Protein AF-A0A256ZGB0-F1 (afdb_monomer)

Radius of gyration: 21.81 Å; Cα contacts (8 Å, |Δi|>4): 154; chains: 1; bounding box: 54×25×69 Å

Foldseek 3Di:
DLVLLVVLVVVLVVQLVLLVVQLVLLVVQLVVLVVCCVVVHPVVVSVVSNVLSVVSNVLSVVSNVLSVVLCVVCVVVVVCSVVVHDHDPVSSLVSLVSSLVSCVVCLVVLVVSLVSLLVQLVVLLVCLVVCVVVVVDD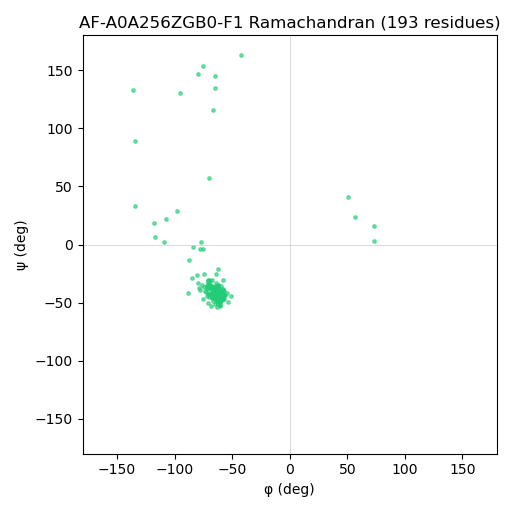PVRSVVSNVSSVVSNVSSCCSVVCSVVVVVVVVVVSCVSVVVSVVSVVVVPDDDPDD

Mean predicted aligned error: 12.31 Å

Solvent-accessible surface area (backbone atoms only — not comparable to full-atom values): 10043 Å² total; per-residue (Å²): 110,70,73,56,50,53,51,52,50,54,48,49,50,50,50,38,51,53,22,52,52,46,30,55,52,21,49,50,45,26,54,52,18,52,53,32,40,76,68,66,45,64,42,75,59,23,66,51,43,26,58,53,21,47,55,46,25,50,55,23,47,54,51,30,51,52,44,50,49,53,48,60,76,41,40,69,63,52,49,40,53,74,73,66,47,90,72,58,67,69,58,49,51,50,53,51,52,53,50,51,51,50,48,71,74,40,53,67,54,54,54,49,48,21,52,51,37,31,51,52,9,51,52,36,32,54,50,21,53,49,31,45,74,70,64,81,38,56,67,69,59,25,53,50,42,27,50,52,11,49,52,36,27,49,51,14,48,50,52,43,49,44,42,54,61,45,39,60,51,39,52,55,44,46,49,47,50,52,50,46,51,47,49,58,50,58,77,58,51,103,76,84,87,83,132

Secondary structure (DSSP, 8-state):
-HHHHHHHHHHHHHHHHHHHHHHHHHHHHHHHHHHHHHTTSSHHHHHHHHHHHHHHHHHHHHHHHHHHHHHHHTHHHHHHHHTT----HHHHHHHHHHHHHHHHHHHHHHHHHHHHHHHHHHHHHHHHHHHHHTTSS-HHHHHHHHHHHHHHHHHHHHHHHHHHHHHHHHHHHHHHHHHHHHHHHHTT-S-SS--

Sequence (195 aa):
MVRVAKKVSSELLLWCATSSISLGVSASVIANSVRALLAHQQVLINAFLAPLGTIWFLLSATLLYNAIRIEWRHRYSLLLLHEGRVLSDDEVVRLVKDTVSLYRGYRWYLVLVGVLALGAGAVMIALSVHGCIAGFMGVGESVFRFSVGLLVAFFAATTLYLEEVFMAGKLARVRFFEAMLSELLEQRGPGGDEA

pLDDT: mean 70.48, std 10.8, range [36.06, 86.56]

Nearest PDB structures (foldseek):
  6z0c-assembly1_A  TM=5.578E-01  e=1.602E-01  Escherichia coli
  1o5h-assembly1_B  TM=3.262E-01  e=8.285E-01  Thermotoga maritima
  7aal-assembly1_B  TM=2.754E-01  e=6.200E-01  Homo sapiens
  2x3x-assembly2_B  TM=3.576E-01  e=4.284E+00  Mus muscul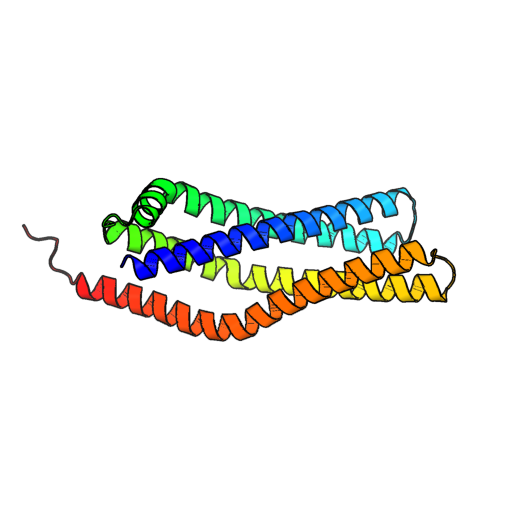us
  7aan-assembly1_B  TM=2.742E-01  e=2.399E+00  Homo sapiens

Structure (mmCIF, N/CA/C/O backbone):
data_AF-A0A256ZGB0-F1
#
_entry.id   AF-A0A256ZGB0-F1
#
loop_
_atom_site.group_PDB
_atom_site.id
_atom_site.type_symbol
_atom_site.label_atom_id
_atom_site.label_alt_id
_atom_site.label_comp_id
_atom_site.label_asym_id
_atom_site.label_entity_id
_atom_site.label_seq_id
_atom_site.pdbx_PDB_ins_code
_atom_site.Cartn_x
_atom_site.Cartn_y
_atom_site.Cartn_z
_atom_site.occupancy
_atom_site.B_iso_or_equiv
_atom_site.auth_seq_id
_atom_site.auth_comp_id
_atom_site.auth_asym_id
_atom_site.auth_atom_id
_atom_site.pdbx_PDB_model_num
ATOM 1 N N . MET A 1 1 ? -19.877 -6.893 24.207 1.00 59.62 1 MET A N 1
ATOM 2 C CA . MET A 1 1 ? -18.878 -5.857 23.847 1.00 59.62 1 MET A CA 1
ATOM 3 C C . MET A 1 1 ? -17.479 -6.414 23.539 1.00 59.62 1 MET A C 1
ATOM 5 O O . MET A 1 1 ? -16.898 -6.036 22.531 1.00 59.62 1 MET A O 1
ATOM 9 N N . VAL A 1 2 ? -16.951 -7.388 24.294 1.00 62.09 2 VAL A N 1
ATOM 10 C CA . VAL A 1 2 ? -15.590 -7.947 24.075 1.00 62.09 2 VAL A CA 1
ATOM 11 C C . VAL A 1 2 ? -15.350 -8.526 22.665 1.00 62.09 2 VAL A C 1
ATOM 13 O O . VAL A 1 2 ? -14.321 -8.253 22.048 1.00 62.09 2 VAL A O 1
ATOM 16 N N . ARG A 1 3 ? -16.307 -9.286 22.104 1.00 65.94 3 ARG A N 1
ATOM 17 C CA . ARG A 1 3 ? -16.214 -9.815 20.721 1.00 65.94 3 ARG A CA 1
ATOM 18 C C . ARG A 1 3 ? -16.086 -8.708 19.668 1.00 65.94 3 ARG A C 1
ATOM 20 O O . ARG A 1 3 ? -15.382 -8.880 18.678 1.00 65.94 3 ARG A O 1
ATOM 27 N N . VAL A 1 4 ? -16.754 -7.582 19.898 1.00 63.66 4 VAL A N 1
ATOM 28 C CA . VAL A 1 4 ? -16.765 -6.423 18.999 1.00 63.66 4 VAL A CA 1
ATOM 29 C C . VAL A 1 4 ? -15.414 -5.725 19.032 1.00 63.66 4 VAL A C 1
ATOM 31 O O . VAL A 1 4 ? -14.801 -5.531 17.988 1.00 63.66 4 VAL A O 1
ATOM 34 N N . ALA A 1 5 ? -14.908 -5.434 20.228 1.00 64.12 5 ALA A N 1
ATOM 35 C CA . ALA A 1 5 ? -13.609 -4.803 20.395 1.00 64.12 5 ALA A CA 1
ATOM 36 C C . ALA A 1 5 ? -12.465 -5.677 19.841 1.00 64.12 5 ALA A C 1
ATOM 38 O O . ALA A 1 5 ? -11.543 -5.148 19.223 1.00 64.12 5 ALA A O 1
ATOM 39 N N . LYS A 1 6 ? -12.547 -7.017 19.956 1.00 67.81 6 LYS A N 1
ATOM 40 C CA . LYS A 1 6 ? -11.541 -7.925 19.362 1.00 67.81 6 LYS A CA 1
ATOM 41 C C . LYS A 1 6 ? -11.533 -7.831 17.841 1.00 67.81 6 LYS A C 1
ATOM 43 O O . LYS A 1 6 ? -10.472 -7.820 17.225 1.00 67.81 6 LYS A O 1
ATOM 48 N N . LYS A 1 7 ? -12.717 -7.720 17.237 1.00 69.50 7 LYS A N 1
ATOM 49 C CA . LYS A 1 7 ? -12.861 -7.551 15.792 1.00 69.50 7 LYS A CA 1
ATOM 50 C C . LYS A 1 7 ? -12.285 -6.210 15.331 1.00 69.50 7 LYS A C 1
ATOM 52 O O . LYS A 1 7 ? -11.487 -6.194 14.401 1.00 69.50 7 LYS A O 1
ATOM 57 N N . VAL A 1 8 ? -12.605 -5.120 16.032 1.00 66.69 8 VAL A N 1
ATOM 58 C CA . VAL A 1 8 ? -12.045 -3.780 15.769 1.00 66.69 8 VAL A CA 1
ATOM 59 C C . VAL A 1 8 ? -10.519 -3.782 15.874 1.00 66.69 8 VAL A C 1
ATOM 61 O O . VAL A 1 8 ? -9.847 -3.298 14.971 1.00 66.69 8 VAL A O 1
ATOM 64 N N . SER A 1 9 ? -9.967 -4.391 16.925 1.00 69.19 9 SER A N 1
ATOM 65 C CA . SER A 1 9 ? -8.520 -4.533 17.116 1.00 69.19 9 SER A CA 1
ATOM 66 C C . SER A 1 9 ? -7.854 -5.312 15.977 1.00 69.19 9 SER A C 1
ATOM 68 O O . SER A 1 9 ? -6.855 -4.854 15.427 1.00 69.19 9 SER A O 1
ATOM 70 N N . SER A 1 10 ? -8.433 -6.449 15.572 1.00 71.56 10 SER A N 1
ATOM 71 C CA . SER A 1 10 ? -7.906 -7.242 14.455 1.00 71.56 10 SER A CA 1
ATOM 72 C C . SER A 1 10 ? -7.927 -6.477 13.130 1.00 71.56 10 SER A C 1
ATOM 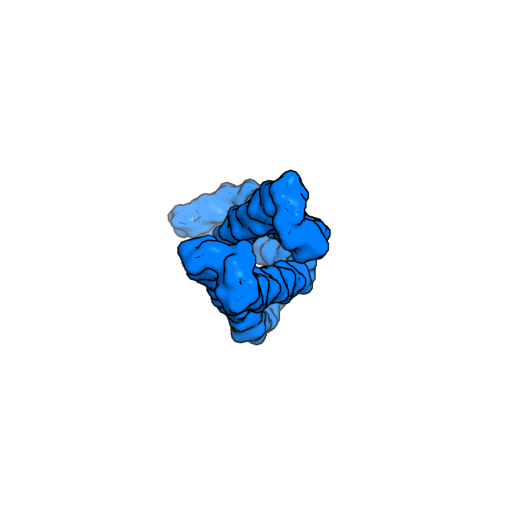74 O O . SER A 1 10 ? -7.009 -6.612 12.324 1.00 71.56 10 SER A O 1
ATOM 76 N N . GLU A 1 11 ? -8.941 -5.634 12.918 1.00 69.56 11 GLU A N 1
ATOM 77 C CA . GLU A 1 11 ? -9.001 -4.774 11.742 1.00 69.56 11 GLU A CA 1
ATOM 78 C C . GLU A 1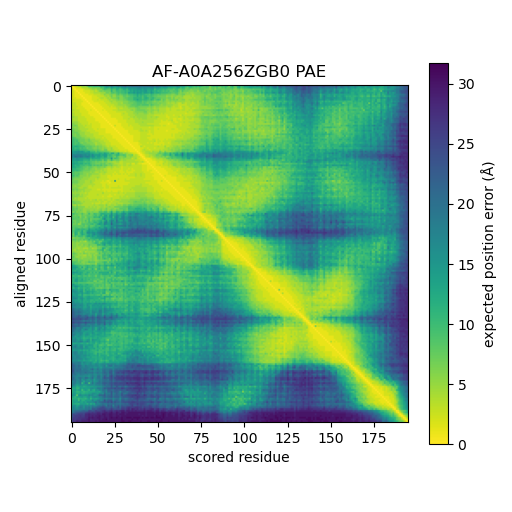 11 ? -7.941 -3.674 11.827 1.00 69.56 11 GLU A C 1
ATOM 80 O O . GLU A 1 11 ? -7.204 -3.496 10.868 1.00 69.56 11 GLU A O 1
ATOM 85 N N . LEU A 1 12 ? -7.770 -2.999 12.966 1.00 70.75 12 LEU A N 1
ATOM 86 C CA . LEU A 1 12 ? -6.727 -1.980 13.124 1.00 70.75 12 LEU A CA 1
ATOM 87 C C . LEU A 1 12 ? -5.322 -2.541 12.826 1.00 70.75 12 LEU A C 1
ATOM 89 O O . LEU A 1 12 ? -4.554 -1.931 12.083 1.00 70.75 12 LEU A O 1
ATOM 93 N N . LEU A 1 13 ? -5.030 -3.746 13.327 1.00 75.19 13 LEU A N 1
ATOM 94 C CA . LEU A 1 13 ? -3.778 -4.462 13.061 1.00 75.19 13 LEU A CA 1
ATOM 95 C C . LEU A 1 13 ? -3.599 -4.795 11.579 1.00 75.19 13 LEU A C 1
ATOM 97 O O . LEU A 1 13 ? -2.508 -4.615 11.037 1.00 75.19 13 LEU A O 1
ATOM 101 N N . LEU A 1 14 ? -4.664 -5.243 10.909 1.00 74.31 14 LEU A N 1
ATOM 102 C CA . LEU A 1 14 ? -4.626 -5.500 9.473 1.00 74.31 14 LEU A CA 1
ATOM 103 C C . LEU A 1 14 ? -4.273 -4.222 8.700 1.00 74.31 14 LEU A C 1
ATOM 105 O O . LEU A 1 14 ? -3.441 -4.277 7.802 1.00 74.31 14 LEU A O 1
ATOM 109 N N . TRP A 1 15 ? -4.842 -3.072 9.079 1.00 71.88 15 TRP A N 1
ATOM 110 C CA . TRP A 1 15 ? -4.543 -1.785 8.441 1.00 71.88 15 TRP A CA 1
ATOM 111 C C . TRP A 1 15 ? -3.108 -1.323 8.697 1.00 71.88 15 TRP A C 1
ATOM 113 O O . TRP A 1 15 ? -2.465 -0.796 7.785 1.00 71.88 15 TRP A O 1
ATOM 123 N N . CYS A 1 16 ? -2.585 -1.541 9.905 1.00 74.88 16 CYS A N 1
ATOM 124 C CA . CYS A 1 16 ? -1.178 -1.297 10.215 1.00 74.88 16 CYS A CA 1
ATOM 125 C C . CYS A 1 16 ? -0.265 -2.171 9.341 1.00 74.88 16 CYS A C 1
ATOM 127 O O . CYS A 1 16 ? 0.681 -1.662 8.733 1.00 74.88 16 CYS A O 1
ATOM 129 N N . ALA A 1 17 ? -0.569 -3.466 9.218 1.00 74.81 17 ALA A N 1
ATOM 130 C CA . ALA A 1 17 ? 0.208 -4.400 8.410 1.00 74.81 17 ALA A CA 1
ATOM 131 C C . ALA A 1 17 ? 0.185 -4.027 6.919 1.00 74.81 17 ALA A C 1
ATOM 133 O O . ALA A 1 17 ? 1.242 -3.897 6.299 1.00 74.81 17 ALA A O 1
ATOM 134 N N . THR A 1 18 ? -0.996 -3.777 6.346 1.00 73.38 18 THR A N 1
ATOM 135 C CA . THR A 1 18 ? -1.123 -3.400 4.931 1.00 73.38 18 THR A CA 1
ATOM 136 C C . THR A 1 18 ? -0.452 -2.065 4.634 1.00 73.38 18 THR A C 1
ATOM 138 O O . THR A 1 18 ? 0.230 -1.946 3.619 1.00 73.38 18 THR A O 1
ATOM 141 N N . SER A 1 19 ? -0.576 -1.076 5.526 1.00 77.00 19 SER A N 1
ATOM 142 C CA . SER A 1 19 ? 0.071 0.232 5.347 1.00 77.00 19 SER A CA 1
ATOM 143 C C . SER A 1 19 ? 1.596 0.131 5.450 1.00 77.00 19 SER A C 1
ATOM 145 O O . SER A 1 19 ? 2.304 0.787 4.691 1.00 77.00 19 SER A O 1
ATOM 147 N N . SER A 1 20 ? 2.113 -0.738 6.323 1.00 78.31 20 SER A N 1
ATOM 148 C CA . SER A 1 20 ? 3.555 -0.987 6.458 1.00 78.31 20 SER A CA 1
ATOM 149 C C . SER A 1 20 ? 4.143 -1.663 5.216 1.00 78.31 20 SER A C 1
ATOM 151 O O . SER A 1 20 ? 5.186 -1.244 4.715 1.00 78.31 20 SER A O 1
ATOM 153 N N . ILE A 1 21 ? 3.451 -2.666 4.666 1.00 77.06 21 ILE A N 1
ATOM 154 C CA . ILE A 1 21 ? 3.846 -3.312 3.404 1.00 77.06 21 ILE A CA 1
ATOM 155 C C . ILE A 1 21 ? 3.810 -2.289 2.261 1.00 77.06 21 ILE A C 1
ATOM 157 O O . ILE A 1 21 ? 4.767 -2.170 1.499 1.00 77.06 21 ILE A O 1
ATOM 161 N N . SER A 1 22 ? 2.738 -1.499 2.188 1.00 78.19 22 SER A N 1
ATOM 162 C CA . SER A 1 22 ? 2.553 -0.429 1.203 1.00 78.19 22 SER A CA 1
ATOM 163 C C . SER A 1 22 ? 3.680 0.615 1.248 1.00 78.19 22 SER A C 1
ATOM 165 O O . SER A 1 22 ? 4.187 1.035 0.205 1.00 78.19 22 SER A O 1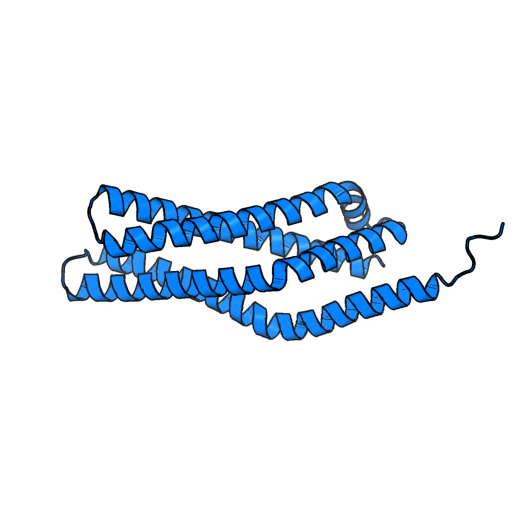
ATOM 167 N N . LEU A 1 23 ? 4.151 0.984 2.444 1.00 83.56 23 LEU A N 1
ATOM 168 C CA . LEU A 1 23 ? 5.321 1.850 2.624 1.00 83.56 23 LEU A CA 1
ATOM 169 C C . LEU A 1 23 ? 6.604 1.227 2.077 1.00 83.56 23 LEU A C 1
ATOM 171 O O . LEU A 1 23 ? 7.359 1.901 1.383 1.00 83.56 23 LEU A O 1
ATOM 175 N N . GLY A 1 24 ? 6.845 -0.054 2.358 1.00 78.19 24 GLY A N 1
ATOM 176 C CA . GLY A 1 24 ? 8.018 -0.760 1.842 1.00 78.19 24 GLY A CA 1
ATOM 177 C C . GLY A 1 24 ? 8.032 -0.819 0.313 1.00 78.19 24 GLY A C 1
ATOM 178 O O . GLY A 1 24 ? 9.046 -0.519 -0.319 1.00 78.19 24 GLY A O 1
ATOM 179 N N . VAL A 1 25 ? 6.884 -1.137 -0.291 1.00 78.44 25 VAL A N 1
ATOM 180 C CA . VAL A 1 25 ? 6.740 -1.203 -1.752 1.00 78.44 25 VAL A CA 1
ATOM 181 C C . VAL A 1 25 ? 6.938 0.176 -2.377 1.00 78.44 25 VAL A C 1
ATOM 183 O O . VAL A 1 25 ? 7.776 0.321 -3.267 1.00 78.44 25 VAL A O 1
ATOM 186 N N . SER A 1 26 ? 6.246 1.205 -1.887 1.00 81.81 26 SER A N 1
ATOM 187 C CA . SER A 1 26 ? 6.388 2.571 -2.412 1.00 81.81 26 SER A CA 1
ATOM 188 C C . SER A 1 26 ? 7.812 3.118 -2.246 1.00 81.81 26 SER A C 1
ATOM 190 O O . SER A 1 26 ? 8.355 3.680 -3.196 1.00 81.81 26 SER A O 1
ATOM 192 N N . ALA A 1 27 ? 8.478 2.864 -1.114 1.00 82.75 27 ALA A N 1
ATOM 193 C CA . ALA A 1 27 ? 9.886 3.213 -0.919 1.00 82.75 27 ALA A CA 1
ATOM 194 C C . ALA A 1 27 ? 10.805 2.529 -1.945 1.00 82.75 27 ALA A C 1
ATOM 196 O O . ALA A 1 27 ? 11.710 3.168 -2.485 1.00 82.75 27 ALA A O 1
ATOM 197 N N . SER A 1 28 ? 10.553 1.254 -2.264 1.00 77.62 28 SER A N 1
ATOM 198 C CA . SER A 1 28 ? 11.321 0.531 -3.285 1.00 77.62 28 SER A CA 1
ATOM 199 C C . SER A 1 28 ? 11.128 1.116 -4.690 1.00 77.62 28 SER A C 1
ATOM 201 O O . SER A 1 28 ? 12.100 1.256 -5.436 1.00 77.62 28 SER A O 1
ATOM 203 N N . VAL A 1 29 ? 9.902 1.535 -5.030 1.00 78.38 29 VAL A N 1
ATOM 204 C CA . VAL A 1 29 ? 9.584 2.192 -6.308 1.00 78.38 29 VAL A CA 1
ATOM 205 C C . VAL A 1 29 ? 10.308 3.531 -6.410 1.00 78.38 29 VAL A C 1
ATOM 207 O O . VAL A 1 29 ? 10.924 3.804 -7.441 1.00 78.38 29 VAL A O 1
ATOM 210 N N . ILE A 1 30 ? 10.305 4.336 -5.343 1.00 84.19 30 ILE A N 1
ATOM 211 C CA . ILE A 1 30 ? 11.037 5.610 -5.291 1.00 84.19 30 ILE A CA 1
ATOM 212 C C . ILE A 1 30 ? 12.536 5.362 -5.480 1.00 84.19 30 ILE A C 1
ATOM 214 O O . ILE A 1 30 ? 13.148 5.966 -6.358 1.00 84.19 30 ILE A O 1
ATOM 218 N N . ALA A 1 31 ? 13.123 4.447 -4.703 1.00 79.62 31 ALA A N 1
ATOM 219 C CA . ALA A 1 31 ? 14.555 4.166 -4.750 1.00 79.62 31 ALA A CA 1
ATOM 220 C C . ALA A 1 31 ? 15.009 3.697 -6.143 1.00 79.62 31 ALA A C 1
ATOM 222 O O . ALA A 1 31 ? 16.012 4.191 -6.664 1.00 79.62 31 ALA A O 1
ATOM 223 N N . ASN A 1 32 ? 14.252 2.792 -6.772 1.00 77.56 32 ASN A N 1
ATOM 224 C CA . ASN A 1 32 ? 14.545 2.332 -8.129 1.00 77.56 32 ASN A CA 1
ATOM 225 C C . ASN A 1 32 ? 14.377 3.447 -9.166 1.00 77.56 32 ASN A C 1
ATOM 227 O O . ASN A 1 32 ? 15.235 3.593 -10.036 1.00 77.56 32 ASN A O 1
ATOM 231 N N . SER A 1 33 ? 13.326 4.262 -9.050 1.00 79.31 33 SER A N 1
ATOM 232 C CA . SER A 1 33 ? 13.074 5.364 -9.986 1.00 79.31 33 SER A CA 1
ATOM 233 C C . SER A 1 33 ? 14.176 6.422 -9.910 1.00 79.31 33 SER A C 1
ATOM 235 O O . SER A 1 33 ? 14.715 6.822 -10.938 1.00 79.31 33 SER A O 1
ATOM 237 N N . VAL A 1 34 ? 14.580 6.827 -8.701 1.00 82.81 34 VAL A N 1
ATOM 238 C CA . VAL A 1 34 ? 15.660 7.806 -8.488 1.00 82.81 34 VAL A CA 1
ATOM 239 C C . VAL A 1 34 ? 16.994 7.278 -9.013 1.00 82.81 34 VAL A C 1
ATOM 241 O O . VAL A 1 34 ? 17.710 7.999 -9.706 1.00 82.81 34 VAL A O 1
ATOM 244 N N . ARG A 1 35 ? 17.322 6.007 -8.745 1.00 79.25 35 ARG A N 1
ATOM 245 C CA . ARG A 1 35 ? 18.554 5.390 -9.254 1.00 79.25 35 ARG A CA 1
ATOM 246 C C . ARG A 1 35 ? 18.585 5.368 -10.785 1.00 79.25 35 ARG A C 1
ATOM 248 O O . ARG A 1 35 ? 19.613 5.688 -11.373 1.00 79.25 35 ARG A O 1
ATOM 255 N N . ALA A 1 36 ? 17.468 5.031 -11.425 1.00 74.94 36 ALA A N 1
ATOM 256 C CA . ALA A 1 36 ? 17.375 4.984 -12.881 1.00 74.94 36 ALA A CA 1
ATOM 257 C C . ALA A 1 36 ? 17.391 6.384 -13.531 1.00 74.94 36 ALA A C 1
ATOM 259 O O . ALA A 1 36 ? 17.996 6.557 -14.589 1.00 74.94 36 ALA A O 1
ATOM 260 N N . LEU A 1 37 ? 16.822 7.397 -12.864 1.00 82.00 37 LEU A N 1
ATOM 261 C CA . LEU A 1 37 ? 16.950 8.813 -13.232 1.00 82.00 37 LEU A CA 1
ATOM 262 C C . LEU A 1 37 ? 18.413 9.274 -13.226 1.00 82.00 37 LEU A C 1
ATOM 264 O O . LEU A 1 37 ? 18.870 9.851 -14.208 1.00 82.00 37 LEU A O 1
ATOM 268 N N . LEU A 1 38 ? 19.162 8.972 -12.159 1.00 83.75 38 LEU A N 1
ATOM 269 C CA . LEU A 1 38 ? 20.590 9.304 -12.060 1.00 83.75 38 LEU A CA 1
ATOM 270 C C . LEU A 1 38 ? 21.418 8.602 -13.147 1.00 83.75 38 LEU A C 1
ATOM 272 O O . LEU A 1 38 ? 22.341 9.192 -13.707 1.00 83.75 38 LEU A O 1
ATOM 276 N N . ALA A 1 39 ? 21.049 7.370 -13.501 1.00 81.62 39 ALA A N 1
ATOM 277 C CA . ALA A 1 39 ? 21.670 6.608 -14.583 1.00 81.62 39 ALA A CA 1
ATOM 278 C C . ALA A 1 39 ? 21.224 7.039 -15.997 1.00 81.62 39 ALA A C 1
ATOM 280 O O . ALA A 1 39 ? 21.651 6.428 -16.973 1.00 81.62 39 ALA A O 1
ATOM 281 N N . HIS A 1 40 ? 20.366 8.061 -16.125 1.00 79.94 40 HIS A N 1
ATOM 282 C CA . HIS A 1 40 ? 19.814 8.551 -17.397 1.00 79.94 40 HIS A CA 1
ATOM 283 C C . HIS A 1 40 ? 19.084 7.470 -18.219 1.00 79.94 40 HIS A C 1
ATOM 285 O O . HIS A 1 40 ? 18.909 7.592 -19.432 1.00 79.94 40 HIS A O 1
ATOM 291 N N . GLN A 1 41 ? 18.607 6.412 -17.561 1.00 69.44 41 GLN A N 1
ATOM 292 C CA . GLN A 1 41 ? 17.854 5.336 -18.193 1.00 69.44 41 GLN A CA 1
ATOM 293 C C . GLN A 1 41 ? 16.358 5.592 -18.049 1.00 69.44 41 GLN A C 1
ATOM 295 O O . GLN A 1 41 ? 15.868 5.838 -16.948 1.00 69.44 41 GLN A O 1
ATOM 300 N N . GLN A 1 42 ? 15.613 5.491 -19.157 1.00 67.75 42 GLN A N 1
ATOM 301 C CA . GLN A 1 42 ? 14.144 5.577 -19.148 1.00 67.75 42 GLN A CA 1
ATOM 302 C C . GLN A 1 42 ? 13.636 6.820 -18.381 1.00 67.75 42 GLN A C 1
ATOM 304 O O . GLN A 1 42 ? 12.672 6.752 -17.618 1.00 67.75 42 GLN A O 1
ATOM 309 N N . VAL A 1 43 ? 14.318 7.961 -18.569 1.00 75.19 43 VAL A N 1
ATOM 310 C CA . VAL A 1 43 ? 14.175 9.191 -17.765 1.00 75.19 43 VAL A CA 1
ATOM 311 C C . VAL A 1 43 ? 12.722 9.637 -17.636 1.00 75.19 43 VAL A C 1
ATOM 313 O O . VAL A 1 43 ? 12.276 9.947 -16.540 1.00 75.19 43 VAL A O 1
ATOM 316 N N . LEU A 1 44 ? 11.966 9.610 -18.733 1.00 72.81 44 LEU A N 1
ATOM 317 C CA . LEU A 1 44 ? 10.582 10.087 -18.782 1.00 72.81 44 LEU A CA 1
ATOM 318 C C . LEU A 1 44 ? 9.636 9.235 -17.917 1.00 72.81 44 LEU A C 1
ATOM 320 O O . LEU A 1 44 ? 8.746 9.753 -17.251 1.00 72.81 44 LEU A O 1
ATOM 324 N N . ILE A 1 45 ? 9.879 7.926 -17.872 1.00 70.69 45 ILE A N 1
ATOM 325 C CA . ILE A 1 45 ? 9.103 6.974 -17.074 1.00 70.69 45 ILE A CA 1
ATOM 326 C C . ILE A 1 45 ? 9.473 7.112 -15.599 1.00 70.69 45 ILE A C 1
ATOM 328 O O . ILE A 1 45 ? 8.599 7.182 -14.740 1.00 70.69 45 ILE A O 1
ATOM 332 N N . ASN A 1 46 ? 10.768 7.168 -15.295 1.00 76.69 46 ASN A N 1
ATOM 333 C CA . ASN A 1 46 ? 11.241 7.270 -13.918 1.00 76.69 46 ASN A CA 1
ATOM 334 C C . ASN A 1 46 ? 10.908 8.635 -13.298 1.00 76.69 46 ASN A C 1
ATOM 336 O O . ASN A 1 46 ? 10.593 8.706 -12.111 1.00 76.69 46 ASN A O 1
ATOM 340 N N . ALA A 1 47 ? 10.870 9.697 -14.110 1.00 78.00 47 ALA A N 1
ATOM 341 C CA . ALA A 1 47 ? 10.362 11.013 -13.729 1.00 78.00 47 ALA A CA 1
ATOM 342 C C . ALA A 1 47 ? 8.864 11.001 -13.392 1.00 78.00 47 ALA A C 1
ATOM 344 O O . ALA A 1 47 ? 8.422 11.836 -12.610 1.00 78.00 47 ALA A O 1
ATOM 345 N N . PHE A 1 48 ? 8.091 10.053 -13.932 1.00 77.94 48 PHE A N 1
ATOM 346 C CA . PHE A 1 48 ? 6.682 9.859 -13.588 1.00 77.94 48 PHE A CA 1
ATOM 347 C C . PHE A 1 48 ? 6.494 8.919 -12.384 1.00 77.94 48 PHE A C 1
ATOM 349 O O . PHE A 1 48 ? 5.703 9.203 -11.487 1.00 77.94 48 PHE A O 1
ATOM 356 N N . LEU A 1 49 ? 7.254 7.822 -12.311 1.00 75.31 49 LEU A N 1
ATOM 357 C CA . LEU A 1 49 ? 7.168 6.839 -11.224 1.00 75.31 49 LEU A CA 1
ATOM 358 C C . LEU A 1 49 ? 7.675 7.376 -9.878 1.00 75.31 49 LEU A C 1
ATOM 360 O O . LEU A 1 49 ? 7.105 7.033 -8.846 1.00 75.31 49 LEU A O 1
ATOM 364 N N . ALA A 1 50 ? 8.702 8.231 -9.860 1.00 82.00 50 ALA A N 1
ATOM 365 C CA . ALA A 1 50 ? 9.232 8.817 -8.626 1.00 82.00 50 ALA A CA 1
ATOM 366 C C . ALA A 1 50 ? 8.198 9.670 -7.850 1.00 82.00 50 ALA A C 1
ATOM 368 O O . ALA A 1 50 ? 7.973 9.390 -6.665 1.00 82.00 50 ALA A O 1
ATOM 369 N N . PRO A 1 51 ? 7.522 10.669 -8.457 1.00 82.75 51 PRO A N 1
ATOM 370 C CA . PRO A 1 51 ? 6.483 11.433 -7.767 1.00 82.75 51 PRO A CA 1
ATOM 371 C C . PRO A 1 51 ? 5.268 10.566 -7.425 1.00 82.75 51 PRO A C 1
ATOM 373 O O . PRO A 1 51 ? 4.714 10.708 -6.337 1.00 82.75 51 PRO A O 1
ATOM 376 N N . LEU A 1 52 ? 4.896 9.615 -8.287 1.00 78.81 52 LEU A N 1
ATOM 377 C CA . LEU A 1 52 ? 3.784 8.697 -8.031 1.00 78.81 52 LEU A CA 1
ATOM 378 C C . LEU A 1 52 ? 4.065 7.794 -6.817 1.00 78.81 52 LEU A C 1
ATOM 380 O O . LEU A 1 52 ? 3.234 7.682 -5.916 1.00 78.81 52 LEU A O 1
ATOM 384 N N . GLY A 1 53 ? 5.276 7.238 -6.735 1.00 78.38 53 GLY A N 1
ATOM 385 C CA . GLY A 1 53 ? 5.765 6.500 -5.572 1.00 78.38 53 GLY A CA 1
ATOM 386 C C . GLY A 1 53 ? 5.813 7.362 -4.310 1.00 78.38 53 GLY A C 1
ATOM 387 O O . GLY A 1 53 ? 5.444 6.889 -3.241 1.00 78.38 53 GLY A O 1
ATOM 388 N N . THR A 1 54 ? 6.186 8.639 -4.427 1.00 84.88 54 THR A N 1
ATOM 389 C CA . THR A 1 54 ? 6.231 9.585 -3.296 1.00 84.88 54 THR A CA 1
ATOM 390 C C . THR A 1 54 ? 4.842 9.891 -2.742 1.00 84.88 54 THR A C 1
ATOM 392 O O . THR A 1 54 ? 4.642 9.853 -1.528 1.00 84.88 54 THR A O 1
ATOM 395 N N . ILE A 1 55 ? 3.862 10.147 -3.614 1.00 84.25 55 ILE A N 1
ATOM 396 C CA . ILE A 1 55 ? 2.464 10.362 -3.213 1.00 84.25 55 ILE A CA 1
ATOM 397 C C . ILE A 1 55 ? 1.923 9.105 -2.524 1.00 84.25 55 ILE A C 1
ATOM 399 O O . ILE A 1 55 ? 1.335 9.191 -1.446 1.00 84.25 55 ILE A O 1
ATOM 403 N N . TRP A 1 56 ? 2.178 7.928 -3.102 1.00 82.81 56 TRP A N 1
ATOM 404 C CA . TRP A 1 56 ? 1.796 6.648 -2.509 1.00 82.81 56 TRP A CA 1
ATOM 405 C C . TRP A 1 56 ? 2.452 6.434 -1.129 1.00 82.81 56 TRP A C 1
ATOM 407 O O . TRP A 1 56 ? 1.774 6.054 -0.167 1.00 82.81 56 TRP A O 1
ATOM 417 N N . PHE A 1 57 ? 3.740 6.744 -0.990 1.00 84.94 57 PHE A N 1
ATOM 418 C CA . PHE A 1 57 ? 4.466 6.643 0.276 1.00 84.94 57 PHE A CA 1
ATOM 419 C C . PHE A 1 57 ? 3.873 7.564 1.347 1.00 84.94 57 PHE A C 1
ATOM 421 O O . PHE A 1 57 ? 3.580 7.107 2.451 1.00 84.94 57 PHE A O 1
ATOM 428 N N . LEU A 1 58 ? 3.624 8.837 1.018 1.00 86.56 58 LEU A N 1
ATOM 429 C CA . LEU A 1 58 ? 3.027 9.807 1.942 1.00 86.56 58 LEU A CA 1
ATOM 430 C C . LEU A 1 58 ? 1.650 9.353 2.429 1.00 86.56 58 LEU A C 1
ATOM 432 O O . LEU A 1 58 ? 1.397 9.347 3.632 1.00 86.56 58 LEU A O 1
ATOM 436 N N . LEU A 1 59 ? 0.789 8.902 1.516 1.00 79.94 59 LEU A N 1
ATOM 437 C CA . LEU A 1 59 ? -0.541 8.399 1.861 1.00 79.94 59 LEU A CA 1
ATOM 438 C C . LEU A 1 59 ? -0.470 7.177 2.784 1.00 79.94 59 LEU A C 1
ATOM 440 O O . LEU A 1 59 ? -1.182 7.112 3.788 1.00 79.94 59 LEU A O 1
ATOM 444 N N . SER A 1 60 ? 0.432 6.240 2.485 1.00 80.94 60 SER A N 1
ATOM 445 C CA . SER A 1 60 ? 0.651 5.047 3.311 1.00 80.94 60 SER A CA 1
ATOM 446 C C . SER A 1 60 ? 1.209 5.409 4.694 1.00 80.94 60 SER A C 1
ATOM 448 O O . SER A 1 60 ? 0.810 4.814 5.695 1.00 80.94 60 SER A O 1
ATOM 450 N N . ALA A 1 61 ? 2.077 6.422 4.774 1.00 83.75 61 ALA A N 1
ATOM 451 C CA . ALA A 1 61 ? 2.653 6.916 6.024 1.00 83.75 61 ALA A CA 1
ATOM 452 C C . ALA A 1 61 ? 1.594 7.586 6.899 1.00 83.75 61 ALA A C 1
ATOM 454 O O . ALA A 1 61 ? 1.525 7.320 8.098 1.00 83.75 61 ALA A O 1
ATOM 455 N N . THR A 1 62 ? 0.740 8.428 6.311 1.00 82.94 62 THR A N 1
ATOM 456 C CA . THR A 1 62 ? -0.352 9.094 7.031 1.00 82.94 62 THR A CA 1
ATOM 457 C C . THR A 1 62 ? -1.363 8.085 7.572 1.00 82.94 62 THR A C 1
ATOM 459 O O . THR A 1 62 ? -1.800 8.205 8.718 1.00 82.94 62 THR A O 1
ATOM 462 N N . LEU A 1 63 ? -1.710 7.066 6.782 1.00 78.88 63 LEU A N 1
ATOM 463 C CA . LEU A 1 63 ? -2.564 5.961 7.216 1.00 78.88 63 LEU A CA 1
ATOM 464 C C . LEU A 1 63 ? -1.955 5.196 8.393 1.00 78.88 63 LEU A C 1
ATOM 466 O O . LEU A 1 63 ? -2.614 5.028 9.420 1.00 78.88 63 LEU A O 1
ATOM 470 N N . LEU A 1 64 ? -0.687 4.795 8.269 1.00 82.81 64 LEU A N 1
ATOM 471 C CA . LEU A 1 64 ? 0.014 4.061 9.317 1.00 82.81 64 LEU A CA 1
ATOM 472 C C . LEU A 1 64 ? 0.133 4.887 10.602 1.00 82.81 64 LEU A C 1
ATOM 474 O O . LEU A 1 64 ? -0.167 4.386 11.681 1.00 82.81 64 LEU A O 1
ATOM 478 N N . TYR A 1 65 ? 0.515 6.161 10.492 1.00 83.81 65 TYR A N 1
ATOM 479 C CA . TYR A 1 65 ? 0.630 7.059 11.639 1.00 83.81 65 TYR A CA 1
ATOM 480 C C . TYR A 1 65 ? -0.693 7.177 12.397 1.00 83.81 65 TYR A C 1
ATOM 482 O O . TYR A 1 65 ? -0.713 7.076 13.622 1.00 83.81 65 TYR A O 1
ATOM 490 N N . ASN A 1 66 ? -1.811 7.353 11.689 1.00 81.12 66 ASN A N 1
ATOM 491 C CA . ASN A 1 66 ? -3.111 7.487 12.340 1.00 81.12 66 ASN A CA 1
ATOM 492 C C . ASN A 1 66 ? -3.616 6.167 12.933 1.00 81.12 66 ASN A C 1
ATOM 494 O O . ASN A 1 66 ? -4.198 6.187 14.017 1.00 81.12 66 ASN A O 1
ATOM 498 N N . ALA A 1 67 ? -3.353 5.033 12.281 1.00 78.06 67 ALA A N 1
ATOM 499 C CA . ALA A 1 67 ? -3.672 3.719 12.831 1.00 78.06 67 ALA A CA 1
ATOM 500 C C . ALA A 1 67 ? -2.878 3.450 14.123 1.00 78.06 67 ALA A C 1
ATOM 502 O O .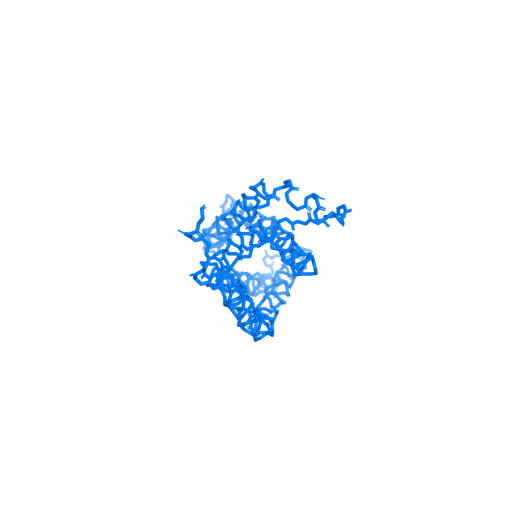 ALA A 1 67 ? -3.476 3.167 15.161 1.00 78.06 67 ALA A O 1
ATOM 503 N N . ILE A 1 68 ? -1.559 3.677 14.103 1.00 80.00 68 ILE A N 1
ATOM 504 C CA . ILE A 1 68 ? -0.695 3.560 15.288 1.00 80.00 68 ILE A CA 1
ATOM 505 C C . ILE A 1 68 ? -1.128 4.542 16.375 1.00 80.00 68 ILE A C 1
ATOM 507 O O . ILE A 1 68 ? -1.145 4.183 17.546 1.00 80.00 68 ILE A O 1
ATOM 511 N N . ARG A 1 69 ? -1.503 5.778 16.026 1.00 83.12 69 ARG A N 1
ATOM 512 C CA . ARG A 1 69 ? -1.968 6.777 16.998 1.00 83.12 69 ARG A CA 1
ATOM 513 C C . ARG A 1 69 ? -3.220 6.308 17.739 1.00 83.12 69 ARG A C 1
ATOM 515 O O . ARG A 1 69 ? -3.304 6.511 18.948 1.00 83.12 69 ARG A O 1
ATOM 522 N N . ILE A 1 70 ? -4.179 5.700 17.040 1.00 76.88 70 ILE A N 1
ATOM 523 C CA . ILE A 1 70 ? -5.390 5.133 17.654 1.00 76.88 70 ILE A CA 1
ATOM 524 C C . ILE A 1 70 ? -5.021 3.936 18.536 1.00 76.88 70 ILE A C 1
ATOM 526 O O . ILE A 1 70 ? -5.485 3.857 19.673 1.00 76.88 70 ILE A O 1
ATOM 530 N N . GLU A 1 71 ? -4.139 3.058 18.056 1.00 76.88 71 GLU A N 1
ATOM 531 C CA . GLU A 1 71 ? -3.641 1.910 18.819 1.00 76.88 71 GLU A CA 1
ATOM 532 C C . GLU A 1 71 ? -2.928 2.346 20.106 1.00 76.88 71 GLU A C 1
ATOM 534 O O . GLU A 1 71 ? -3.189 1.808 21.177 1.00 76.88 71 GLU A O 1
ATOM 539 N N . TRP A 1 72 ? -2.085 3.379 20.032 1.00 78.38 72 TRP A N 1
ATOM 540 C CA . TRP A 1 72 ? -1.384 3.951 21.180 1.00 78.38 72 TRP A CA 1
ATOM 541 C C . TRP A 1 72 ? -2.334 4.610 22.174 1.00 78.38 72 TRP A C 1
ATOM 543 O O . TRP A 1 72 ? -2.184 4.429 23.382 1.00 78.38 72 TRP A O 1
ATOM 553 N N . ARG A 1 73 ? -3.322 5.361 21.676 1.00 79.12 73 ARG A N 1
ATOM 554 C CA . ARG A 1 73 ? -4.320 6.039 22.513 1.00 79.12 73 ARG A CA 1
ATOM 555 C C . ARG A 1 73 ? -5.161 5.048 23.314 1.00 79.12 73 ARG A C 1
ATOM 557 O O . ARG A 1 73 ? -5.500 5.333 24.456 1.00 79.12 73 ARG A O 1
ATOM 564 N N . HIS A 1 74 ? -5.443 3.888 22.727 1.00 75.81 74 HIS A N 1
ATOM 565 C CA . HIS A 1 74 ? -6.246 2.820 23.321 1.00 75.81 74 HIS A CA 1
ATOM 566 C C . HIS A 1 74 ? -5.395 1.614 23.740 1.00 75.81 74 HIS A C 1
ATOM 568 O O . HIS A 1 74 ? -5.902 0.508 23.886 1.00 75.81 74 HIS A O 1
ATOM 574 N N . ARG A 1 75 ? -4.086 1.796 23.950 1.00 74.81 75 ARG A N 1
ATOM 575 C CA . ARG A 1 75 ? -3.158 0.680 24.199 1.00 74.81 75 ARG A CA 1
ATOM 576 C C . ARG A 1 75 ? -3.500 -0.092 25.469 1.00 74.81 75 ARG A C 1
ATOM 578 O O . ARG A 1 75 ? -3.444 -1.317 25.473 1.00 74.81 75 ARG A O 1
ATOM 585 N N . TYR A 1 76 ? -3.877 0.622 26.528 1.00 68.00 76 TYR A N 1
ATOM 586 C CA . TYR A 1 76 ? -4.284 0.021 27.799 1.00 68.00 76 TYR A CA 1
ATOM 587 C C . TYR A 1 76 ? -5.596 -0.759 27.676 1.00 68.00 76 TYR A C 1
ATOM 589 O O . TYR A 1 76 ? -5.675 -1.894 28.140 1.00 68.00 76 TYR A O 1
ATOM 597 N N . SER A 1 77 ? -6.597 -0.197 26.997 1.00 68.19 77 SER A N 1
ATOM 598 C CA . SER A 1 77 ? -7.883 -0.861 26.772 1.00 68.19 77 SER A CA 1
ATOM 599 C C . SER A 1 77 ? -7.748 -2.050 25.811 1.00 68.19 77 SER A C 1
ATOM 601 O O . SER A 1 77 ? -8.357 -3.092 26.030 1.00 68.19 77 SER A O 1
ATOM 603 N N . LEU A 1 78 ? -6.877 -1.977 24.804 1.00 67.38 78 LEU A N 1
ATOM 604 C CA . LEU A 1 78 ? -6.549 -3.109 23.932 1.00 67.38 78 LEU A CA 1
ATOM 605 C C . LEU A 1 78 ? -5.802 -4.230 24.673 1.00 67.38 78 LEU A C 1
ATOM 607 O O . LEU A 1 78 ? -6.102 -5.403 24.452 1.00 67.38 78 LEU A O 1
ATOM 611 N N . LEU A 1 79 ? -4.880 -3.893 25.581 1.00 69.62 79 LEU A N 1
ATOM 612 C CA . LEU A 1 79 ? -4.190 -4.863 26.445 1.00 69.62 79 LEU A CA 1
ATOM 613 C C . LEU A 1 79 ? -5.168 -5.594 27.371 1.00 69.62 7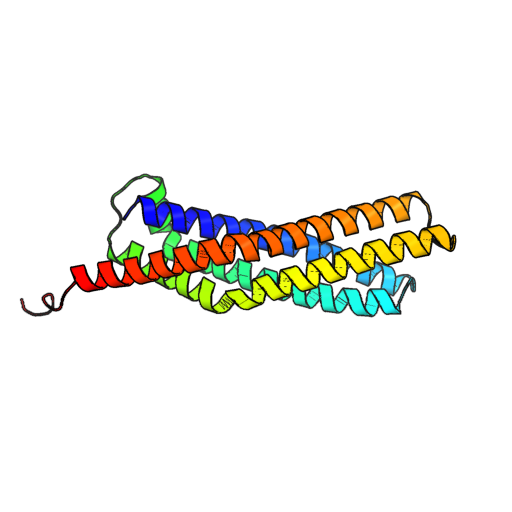9 LEU A C 1
ATOM 615 O O . LEU A 1 79 ? -5.189 -6.823 27.397 1.00 69.62 79 LEU A O 1
ATOM 619 N N . LEU A 1 80 ? -6.033 -4.843 28.058 1.00 67.44 80 LEU A N 1
ATOM 620 C CA . LEU A 1 80 ? -7.086 -5.383 28.926 1.00 67.44 80 LEU A CA 1
ATOM 621 C C . LEU A 1 80 ? -8.036 -6.318 28.167 1.00 67.44 80 LEU A C 1
ATOM 623 O O . LEU A 1 80 ? -8.435 -7.369 28.672 1.00 67.44 80 LEU A O 1
ATOM 627 N N . LEU A 1 81 ? -8.353 -5.967 26.921 1.00 68.06 81 LEU A N 1
ATOM 628 C CA . LEU A 1 81 ? -9.178 -6.782 26.043 1.00 68.06 81 LEU A CA 1
ATOM 629 C C . LEU A 1 81 ? -8.485 -8.090 25.629 1.00 68.06 81 LEU A C 1
ATOM 631 O O . LEU A 1 81 ? -9.136 -9.134 25.509 1.00 68.06 81 LEU A O 1
ATOM 635 N N . HIS A 1 82 ? -7.173 -8.039 25.393 1.00 65.31 82 HIS A N 1
ATOM 636 C CA . HIS A 1 82 ? -6.376 -9.206 25.024 1.00 65.31 82 HIS A CA 1
ATOM 637 C C . HIS A 1 82 ? -6.194 -10.169 26.208 1.00 65.31 82 HIS A C 1
ATOM 639 O O . HIS A 1 82 ? -6.194 -11.383 26.009 1.00 65.31 82 HIS A O 1
ATOM 645 N N . GLU A 1 83 ? -6.147 -9.637 27.432 1.00 71.88 83 GLU A N 1
ATOM 646 C CA . GLU A 1 83 ? -6.181 -10.399 28.689 1.00 71.88 83 GLU A CA 1
ATOM 647 C C . GLU A 1 83 ? -7.578 -10.936 29.052 1.00 71.88 83 GLU A C 1
ATOM 649 O O . GLU A 1 83 ? -7.729 -11.665 30.030 1.00 71.88 83 GLU A O 1
ATOM 654 N N . GLY A 1 84 ? -8.615 -10.606 28.275 1.00 61.06 84 GLY A N 1
ATOM 655 C CA . GLY A 1 84 ? -9.978 -11.082 28.514 1.00 61.06 84 GLY A CA 1
ATOM 656 C C . GLY A 1 84 ? -10.671 -10.430 29.714 1.00 61.06 84 GLY A C 1
ATOM 657 O O . GLY A 1 84 ? -11.698 -10.940 30.163 1.00 61.06 84 GLY A O 1
ATOM 658 N N . ARG A 1 85 ? -10.144 -9.309 30.223 1.00 62.59 85 ARG A N 1
ATOM 659 C CA . ARG A 1 85 ? -10.794 -8.539 31.289 1.00 62.59 85 ARG A CA 1
ATOM 660 C C . ARG A 1 85 ? -11.980 -7.741 30.745 1.00 62.59 85 ARG A C 1
ATOM 662 O O . ARG A 1 85 ? -12.050 -7.409 29.560 1.00 62.59 85 ARG A O 1
ATOM 669 N N . VAL A 1 86 ? -12.935 -7.458 31.631 1.00 62.91 86 VAL A N 1
ATOM 670 C CA . VAL A 1 86 ? -14.119 -6.651 31.315 1.00 62.91 86 VAL A CA 1
ATOM 671 C C . VAL A 1 86 ? -13.662 -5.223 31.018 1.00 62.91 86 VAL A C 1
ATOM 673 O O . VAL A 1 86 ? -13.103 -4.559 31.887 1.00 62.91 86 VAL A O 1
ATOM 676 N N . LEU A 1 87 ? -13.862 -4.780 29.776 1.00 63.59 87 LEU A N 1
ATOM 677 C CA . LEU A 1 87 ? -13.668 -3.385 29.383 1.00 63.59 87 LEU A CA 1
ATOM 678 C C . LEU A 1 87 ? -14.876 -2.559 29.802 1.00 63.59 87 LEU A C 1
ATOM 680 O O . LEU A 1 87 ? -16.002 -3.049 29.721 1.00 63.59 87 LEU A O 1
ATOM 684 N N . SER A 1 88 ? -14.638 -1.299 30.159 1.00 70.38 88 SER A N 1
ATOM 685 C CA . SER A 1 88 ? -15.724 -0.337 30.304 1.00 70.38 88 SER A CA 1
ATOM 686 C C . SER A 1 88 ? -16.381 -0.094 28.944 1.00 70.38 88 SER A C 1
ATOM 688 O O . SER A 1 88 ? -15.696 0.111 27.935 1.00 70.38 88 SER A O 1
ATOM 690 N N . ASP A 1 89 ? -17.711 -0.095 28.915 1.00 68.31 89 ASP A N 1
ATOM 691 C CA . ASP A 1 89 ? -18.491 0.117 27.694 1.00 68.31 89 ASP A CA 1
ATOM 692 C C . ASP A 1 89 ? -18.154 1.471 27.034 1.00 68.31 89 ASP A C 1
ATOM 694 O O . ASP A 1 89 ? -18.100 1.573 25.806 1.00 68.31 89 ASP A O 1
ATOM 698 N N . ASP A 1 90 ? -17.786 2.483 27.828 1.00 72.25 90 ASP A N 1
ATOM 699 C CA . ASP A 1 90 ? -17.339 3.794 27.340 1.00 72.25 90 ASP A CA 1
ATOM 700 C C . ASP A 1 90 ? -16.029 3.747 26.537 1.00 72.25 90 ASP A C 1
ATOM 702 O O . ASP A 1 90 ? -15.859 4.491 25.566 1.00 72.25 90 ASP A O 1
ATOM 706 N N . GLU A 1 91 ? -15.093 2.872 26.905 1.00 70.25 91 GLU A N 1
ATOM 707 C CA . GLU A 1 91 ? -13.828 2.709 26.178 1.00 70.25 91 GLU A CA 1
ATOM 708 C C . GLU A 1 91 ? -14.040 1.969 24.859 1.00 70.25 91 GLU A C 1
ATOM 710 O O . GLU A 1 91 ? -13.442 2.330 23.843 1.00 70.25 91 GLU A O 1
ATOM 715 N N . VAL A 1 92 ? -14.945 0.985 24.845 1.00 67.50 92 VAL A N 1
ATOM 716 C CA . VAL A 1 92 ? -15.324 0.265 23.623 1.00 67.50 92 VAL A CA 1
ATOM 717 C C . VAL A 1 92 ? -15.999 1.214 22.636 1.00 67.50 92 VAL A C 1
ATOM 719 O O . VAL A 1 92 ? -15.644 1.221 21.457 1.00 67.50 92 VAL A O 1
ATOM 722 N N . VAL A 1 93 ? -16.919 2.059 23.106 1.00 70.06 93 VAL A N 1
ATOM 723 C CA . VAL A 1 93 ? -17.599 3.054 22.264 1.00 70.06 93 VAL A CA 1
ATOM 724 C C . VAL A 1 93 ? -16.608 4.074 21.698 1.00 70.06 93 VAL A C 1
ATOM 726 O O . VAL A 1 93 ? -16.668 4.377 20.504 1.00 70.06 93 VAL A O 1
ATOM 729 N N . ARG A 1 94 ? -15.652 4.574 22.498 1.00 73.56 94 ARG A N 1
ATOM 730 C CA . ARG A 1 94 ? -14.603 5.490 22.004 1.00 73.56 94 ARG A CA 1
ATOM 731 C C . ARG A 1 94 ? -13.709 4.835 20.953 1.00 73.56 94 ARG A C 1
ATOM 733 O O . ARG A 1 94 ? -13.445 5.457 19.927 1.00 73.56 94 ARG A O 1
ATOM 740 N N . LEU A 1 95 ? -13.296 3.584 21.167 1.00 71.94 95 LEU A N 1
ATOM 741 C CA . LEU A 1 95 ? -12.494 2.823 20.206 1.00 71.94 95 LEU A CA 1
ATOM 742 C C . LEU A 1 95 ? -13.245 2.619 18.881 1.00 71.94 95 LEU A C 1
ATOM 744 O O . LEU A 1 95 ? -12.685 2.841 17.805 1.00 71.94 95 LEU A O 1
ATOM 748 N N . VAL A 1 96 ? -14.522 2.229 18.948 1.00 70.56 96 VAL A N 1
ATOM 749 C CA . VAL A 1 96 ? -15.376 2.055 17.763 1.00 70.56 96 VAL A CA 1
ATOM 750 C C . VAL A 1 96 ? -15.543 3.384 17.028 1.00 70.56 96 VAL A C 1
ATOM 752 O O . VAL A 1 96 ? -15.355 3.433 15.814 1.00 70.56 96 VAL A O 1
ATOM 755 N N . LYS A 1 97 ? -15.825 4.478 17.743 1.00 74.94 97 LYS A N 1
ATOM 756 C CA . LYS A 1 97 ? -16.003 5.812 17.154 1.00 74.94 97 LYS A CA 1
ATOM 757 C C . LYS A 1 97 ? -14.740 6.309 16.446 1.00 74.94 97 LYS A C 1
ATOM 759 O O . LYS A 1 97 ? -14.832 6.780 15.312 1.00 74.94 97 LYS A O 1
ATOM 764 N N . ASP A 1 98 ? -13.572 6.166 17.072 1.00 73.44 98 ASP A N 1
ATOM 765 C CA . ASP A 1 98 ? -12.288 6.548 16.470 1.00 73.44 98 ASP A CA 1
ATOM 766 C C . ASP A 1 98 ? -11.976 5.692 15.230 1.00 73.44 98 ASP A C 1
ATOM 768 O O . ASP A 1 98 ? -11.531 6.217 14.208 1.00 73.44 98 ASP A O 1
ATOM 772 N N . THR A 1 99 ? -12.290 4.393 15.269 1.00 67.44 99 THR A N 1
ATOM 773 C CA . THR A 1 99 ? -12.091 3.484 14.126 1.00 67.44 99 THR A CA 1
ATOM 774 C C . THR A 1 99 ? -13.032 3.807 12.962 1.00 67.44 99 THR A C 1
ATOM 776 O O . THR A 1 99 ? -12.608 3.828 11.806 1.00 67.44 99 THR A O 1
ATOM 779 N N . VAL A 1 100 ? -14.304 4.109 13.240 1.00 69.50 100 VAL A N 1
ATOM 780 C CA . VAL A 1 100 ? -15.284 4.520 12.220 1.00 69.50 100 VAL A CA 1
ATOM 781 C C . VAL A 1 100 ? -14.893 5.863 11.601 1.00 69.50 100 VAL A C 1
ATOM 783 O O . VAL A 1 100 ? -14.989 6.028 10.384 1.00 69.50 100 VAL A O 1
ATOM 786 N N . SER A 1 101 ? -14.401 6.805 12.409 1.00 72.81 101 SER A N 1
ATOM 787 C CA . SER A 1 101 ? -13.882 8.092 11.934 1.00 72.81 101 SER A CA 1
ATOM 788 C C . SER A 1 101 ? -12.691 7.908 10.987 1.00 72.81 101 SER A C 1
ATOM 790 O O . SER A 1 101 ? -12.684 8.461 9.883 1.00 72.81 101 SER A O 1
ATOM 792 N N . LEU A 1 102 ? -11.732 7.051 11.364 1.00 69.38 102 LEU A N 1
ATOM 793 C CA . LEU A 1 102 ? -10.615 6.669 10.500 1.00 69.38 102 LEU A CA 1
ATOM 794 C C . LEU A 1 102 ? -11.131 6.053 9.191 1.00 69.38 102 LEU A C 1
ATOM 796 O O . LEU A 1 102 ? -10.726 6.455 8.106 1.00 69.38 102 LEU A O 1
ATOM 800 N N . TYR A 1 103 ? -12.089 5.133 9.254 1.00 66.69 103 TYR A N 1
ATOM 801 C CA . TYR A 1 103 ? -12.631 4.516 8.047 1.00 66.69 103 TYR A CA 1
ATOM 802 C C . TYR A 1 103 ? -13.271 5.534 7.092 1.00 66.69 103 TYR A C 1
ATOM 804 O O . TYR A 1 103 ? -12.989 5.524 5.893 1.00 66.69 103 TYR A O 1
ATOM 812 N N . ARG A 1 104 ? -14.110 6.437 7.613 1.00 68.38 104 ARG A N 1
ATOM 813 C CA . ARG A 1 104 ? -14.829 7.432 6.802 1.00 68.38 104 ARG A CA 1
ATOM 814 C C . ARG A 1 104 ? -13.876 8.417 6.128 1.00 68.38 104 ARG A C 1
ATOM 816 O O . ARG A 1 104 ? -14.081 8.746 4.963 1.00 6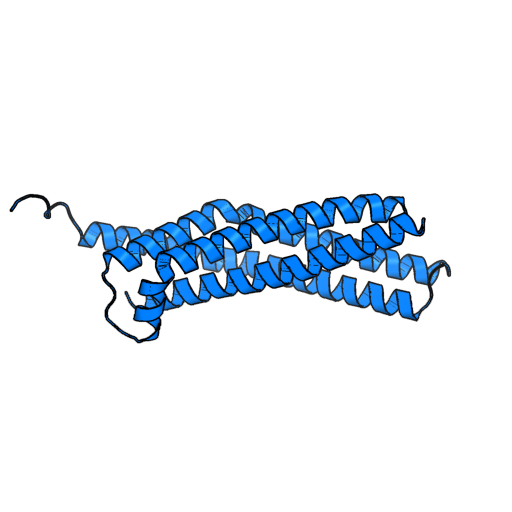8.38 104 ARG A O 1
ATOM 823 N N . GLY A 1 105 ? -12.835 8.843 6.844 1.00 68.06 105 GLY A N 1
ATOM 824 C CA . GLY A 1 105 ? -11.808 9.739 6.314 1.00 68.06 105 GLY A CA 1
ATOM 825 C C . GLY A 1 105 ? -10.884 9.071 5.296 1.00 68.06 105 GLY A C 1
ATOM 826 O O . GLY A 1 105 ? -10.417 9.740 4.378 1.00 68.06 105 GLY A O 1
ATOM 827 N N . TYR A 1 106 ? -10.653 7.759 5.424 1.00 66.75 106 TYR A N 1
ATOM 828 C CA . TYR A 1 106 ? -9.643 7.050 4.636 1.00 66.75 106 TYR A CA 1
ATOM 829 C C . TYR A 1 106 ? -10.144 6.094 3.558 1.00 66.75 106 TYR A C 1
ATOM 831 O O . TYR A 1 106 ? -9.343 5.520 2.819 1.00 66.75 106 TYR A O 1
ATOM 839 N N . ARG A 1 107 ? -11.463 6.000 3.386 1.00 68.44 107 ARG A N 1
ATOM 840 C CA . ARG A 1 107 ? -12.100 5.176 2.354 1.00 68.44 107 ARG A CA 1
ATOM 841 C C . ARG A 1 107 ? -11.585 5.473 0.943 1.00 68.44 107 ARG A C 1
ATOM 843 O O . ARG A 1 107 ? -11.221 4.554 0.228 1.00 68.44 107 ARG A O 1
ATOM 850 N N . TRP A 1 108 ? -11.539 6.742 0.544 1.00 67.19 108 TRP A N 1
ATOM 851 C CA . TRP A 1 108 ? -11.077 7.119 -0.797 1.00 67.19 108 TRP A CA 1
ATOM 852 C C . TRP A 1 108 ? -9.561 7.001 -0.962 1.00 67.19 108 TRP A C 1
ATOM 854 O O . TRP A 1 108 ? -9.088 6.793 -2.074 1.00 67.19 108 TRP A O 1
ATOM 864 N N . TYR A 1 109 ? -8.802 7.090 0.132 1.00 68.38 109 TYR A N 1
ATOM 865 C CA . TYR A 1 109 ? -7.348 6.959 0.090 1.00 68.38 109 TYR A CA 1
ATOM 866 C C . TYR A 1 109 ? -6.903 5.521 -0.184 1.00 68.38 109 TYR A C 1
ATOM 868 O O . TYR A 1 109 ? -5.946 5.332 -0.927 1.00 68.38 109 TYR A O 1
ATOM 876 N N . LEU A 1 110 ? -7.601 4.518 0.356 1.00 65.19 110 LEU A N 1
ATOM 877 C CA . LEU A 1 110 ? -7.319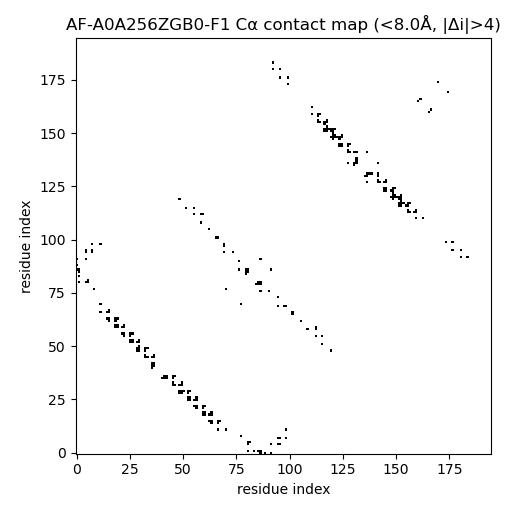 3.111 0.056 1.00 65.19 110 LEU A CA 1
ATOM 878 C C . LEU A 1 110 ? -7.572 2.782 -1.423 1.00 65.19 110 LEU A C 1
ATOM 880 O O . LEU A 1 110 ? -6.669 2.257 -2.075 1.00 65.19 110 LEU A O 1
ATOM 884 N N . VAL A 1 111 ? -8.718 3.210 -1.967 1.00 69.25 111 VAL A N 1
ATOM 885 C CA . VAL A 1 111 ? -9.034 3.084 -3.402 1.00 69.25 111 VAL A CA 1
ATOM 886 C C . VAL A 1 111 ? -7.966 3.758 -4.257 1.00 69.25 111 VAL A C 1
ATOM 888 O O . VAL A 1 111 ? -7.464 3.168 -5.212 1.00 69.25 111 VAL A O 1
ATOM 891 N N . LEU A 1 112 ? -7.572 4.984 -3.900 1.00 71.69 112 LEU A N 1
ATOM 892 C CA . LEU A 1 112 ? -6.551 5.724 -4.637 1.00 71.69 112 LEU A CA 1
ATOM 893 C C . LEU A 1 112 ? -5.205 4.984 -4.627 1.00 71.69 112 LEU A C 1
ATOM 895 O O . LEU A 1 112 ? -4.579 4.838 -5.673 1.00 71.69 112 LEU A O 1
ATOM 899 N N . VAL A 1 113 ? -4.775 4.484 -3.466 1.00 68.81 113 VAL A N 1
ATOM 900 C CA . VAL A 1 113 ? -3.536 3.707 -3.323 1.00 68.81 113 VAL A CA 1
ATOM 901 C C . VAL A 1 113 ? -3.590 2.422 -4.152 1.00 68.81 113 VAL A C 1
ATOM 903 O O . VAL A 1 113 ? -2.622 2.111 -4.843 1.00 68.81 113 VAL A O 1
ATOM 906 N N . GLY A 1 114 ? -4.721 1.713 -4.146 1.00 71.75 114 GLY A N 1
ATOM 907 C CA . GLY A 1 114 ? -4.927 0.521 -4.965 1.00 71.75 114 GLY A CA 1
ATOM 908 C C . GLY A 1 114 ? -4.814 0.816 -6.463 1.00 71.75 114 GLY A C 1
ATOM 909 O O . GLY A 1 114 ? -4.077 0.134 -7.172 1.00 71.75 114 GLY A O 1
ATOM 910 N N . VAL A 1 115 ? -5.475 1.872 -6.947 1.00 76.75 115 VAL A N 1
ATOM 911 C CA . VAL A 1 115 ? -5.419 2.284 -8.362 1.00 76.75 115 VAL A CA 1
ATOM 912 C C . VAL A 1 115 ? -4.004 2.704 -8.767 1.00 76.75 115 VAL A C 1
ATOM 914 O O . VAL A 1 115 ? -3.522 2.302 -9.827 1.00 76.75 115 VAL A O 1
ATOM 917 N N . LEU A 1 116 ? -3.310 3.467 -7.917 1.00 74.94 116 LEU A N 1
ATOM 918 C CA . LEU A 1 116 ? -1.925 3.881 -8.155 1.00 74.94 116 LEU A CA 1
ATOM 919 C C . LEU A 1 116 ? -0.979 2.677 -8.229 1.00 74.94 116 LEU A C 1
ATOM 921 O O . LEU A 1 116 ? -0.155 2.602 -9.141 1.00 74.94 116 LEU A O 1
ATOM 925 N N . ALA A 1 117 ? -1.125 1.719 -7.313 1.00 73.62 117 ALA A N 1
ATOM 926 C CA . ALA A 1 117 ? -0.343 0.490 -7.309 1.00 73.62 117 ALA A CA 1
ATOM 927 C C . ALA A 1 117 ? -0.611 -0.356 -8.565 1.00 73.62 117 ALA A C 1
ATOM 929 O O . ALA A 1 117 ? 0.327 -0.862 -9.180 1.00 73.62 117 ALA A O 1
ATOM 930 N N . LEU A 1 118 ? -1.871 -0.457 -9.000 1.00 81.06 118 LEU A N 1
ATOM 931 C CA . LEU A 1 118 ? -2.247 -1.219 -10.191 1.00 81.06 118 LEU A CA 1
ATOM 932 C C . LEU A 1 118 ? -1.676 -0.582 -11.464 1.00 81.06 118 LEU A C 1
ATOM 934 O O . LEU A 1 118 ? -1.098 -1.279 -12.298 1.00 81.06 118 LEU A O 1
ATOM 938 N N . GLY A 1 119 ? -1.756 0.748 -11.571 1.00 78.31 119 GLY A N 1
ATOM 939 C CA . GLY A 1 119 ? -1.135 1.507 -12.655 1.00 78.31 119 GLY A CA 1
ATOM 940 C C . GLY A 1 119 ? 0.385 1.335 -12.687 1.00 78.31 119 GLY A C 1
ATOM 941 O O . GLY A 1 119 ? 0.948 1.035 -13.739 1.00 78.31 119 GLY A O 1
ATOM 942 N N . ALA A 1 120 ? 1.054 1.447 -11.536 1.00 75.69 120 ALA A N 1
ATOM 943 C CA . ALA A 1 120 ? 2.498 1.247 -11.437 1.00 75.69 120 ALA A CA 1
ATOM 944 C C . ALA A 1 120 ? 2.914 -0.179 -11.844 1.00 75.69 120 ALA A C 1
ATOM 946 O O . ALA A 1 120 ? 3.854 -0.344 -12.624 1.00 75.69 120 ALA A O 1
ATOM 947 N N . GLY A 1 121 ? 2.188 -1.202 -11.379 1.00 78.88 121 GLY A N 1
ATOM 948 C CA . GLY A 1 121 ? 2.423 -2.598 -11.755 1.00 78.88 121 GLY A CA 1
ATOM 949 C C . GLY A 1 121 ? 2.253 -2.837 -13.258 1.00 78.88 121 GLY A C 1
ATOM 950 O O . GLY A 1 121 ? 3.132 -3.422 -13.892 1.00 78.88 121 GLY A O 1
ATOM 951 N N . ALA A 1 122 ? 1.177 -2.315 -13.855 1.00 81.88 122 ALA A N 1
ATOM 952 C CA . ALA A 1 122 ? 0.922 -2.425 -15.291 1.00 81.88 122 ALA A CA 1
ATOM 953 C C . ALA A 1 122 ? 2.016 -1.747 -16.134 1.00 81.88 122 ALA A C 1
ATOM 955 O O . ALA A 1 122 ? 2.496 -2.326 -17.110 1.00 81.88 122 ALA A O 1
ATOM 956 N N . VAL A 1 123 ? 2.459 -0.552 -15.728 1.00 80.06 123 VAL A N 1
ATOM 957 C CA . VAL A 1 123 ? 3.556 0.169 -16.392 1.00 80.06 123 VAL A CA 1
ATOM 958 C C . VAL A 1 123 ? 4.864 -0.617 -16.291 1.00 80.06 123 VAL A C 1
ATOM 960 O O . VAL A 1 123 ? 5.546 -0.789 -17.300 1.00 80.06 123 VAL A O 1
ATOM 963 N N . MET A 1 124 ? 5.202 -1.158 -15.114 1.00 77.19 124 MET A N 1
ATOM 964 C CA . MET A 1 124 ? 6.403 -1.987 -14.945 1.00 77.19 124 MET A CA 1
ATOM 965 C C . MET A 1 124 ? 6.379 -3.229 -15.843 1.00 77.19 124 MET A C 1
ATOM 967 O O . MET A 1 124 ? 7.387 -3.535 -16.477 1.00 77.19 124 MET A O 1
ATOM 971 N N . ILE A 1 125 ? 5.233 -3.908 -15.950 1.00 83.19 125 ILE A N 1
ATOM 972 C CA . ILE A 1 125 ? 5.056 -5.071 -16.830 1.00 83.19 125 ILE A CA 1
ATOM 973 C C . ILE A 1 125 ? 5.254 -4.677 -18.299 1.00 83.19 125 ILE A C 1
ATOM 975 O O . ILE A 1 125 ? 6.065 -5.295 -18.993 1.00 83.19 125 ILE A O 1
ATOM 979 N N . ALA A 1 126 ? 4.562 -3.632 -18.765 1.00 80.88 126 ALA A N 1
ATOM 980 C CA . ALA A 1 126 ? 4.622 -3.179 -20.155 1.00 80.88 126 ALA A CA 1
ATOM 981 C C . ALA A 1 126 ? 6.051 -2.807 -20.576 1.00 80.88 126 ALA A C 1
ATOM 983 O O . ALA A 1 126 ? 6.513 -3.187 -21.653 1.00 80.88 126 ALA A O 1
ATOM 984 N N . LEU A 1 127 ? 6.783 -2.123 -19.696 1.00 73.56 127 LEU A N 1
ATOM 985 C CA . LEU A 1 127 ? 8.167 -1.733 -19.943 1.00 73.56 127 LEU A CA 1
ATOM 986 C C . LEU A 1 127 ? 9.133 -2.907 -19.913 1.00 73.56 127 LEU A C 1
ATOM 988 O O . LEU A 1 127 ? 10.088 -2.918 -20.687 1.00 73.56 127 LEU A O 1
ATOM 992 N N . SER A 1 128 ? 8.890 -3.898 -19.055 1.00 77.81 128 SER A N 1
ATOM 993 C CA . SER A 1 128 ? 9.725 -5.095 -19.015 1.00 77.81 128 SER A CA 1
ATOM 994 C C . SER A 1 128 ? 9.628 -5.897 -20.307 1.00 77.81 128 SER A C 1
ATOM 996 O O . SER A 1 128 ? 10.649 -6.334 -20.844 1.00 77.81 128 SER A O 1
ATOM 998 N N . VAL A 1 129 ? 8.406 -6.042 -20.826 1.00 80.88 129 VAL A N 1
ATOM 999 C CA . VAL A 1 129 ? 8.131 -6.723 -22.096 1.00 80.88 129 VAL A CA 1
ATOM 1000 C C . VAL A 1 129 ? 8.721 -5.929 -23.259 1.00 80.88 129 VAL A C 1
ATOM 1002 O O . VAL A 1 129 ? 9.460 -6.487 -24.067 1.00 80.88 129 VAL A O 1
ATOM 1005 N N . HIS A 1 130 ? 8.472 -4.617 -23.314 1.00 79.50 130 HIS A N 1
ATOM 1006 C CA . HIS A 1 130 ? 8.998 -3.768 -24.381 1.00 79.50 130 HIS A CA 1
ATOM 1007 C C . HIS A 1 130 ? 10.533 -3.732 -24.392 1.00 79.50 130 HIS A C 1
ATOM 1009 O O . HIS A 1 130 ? 11.139 -3.909 -25.445 1.00 79.50 130 HIS A O 1
ATOM 1015 N N . GLY A 1 131 ? 11.170 -3.577 -23.228 1.00 73.12 131 GLY A N 1
ATOM 1016 C CA . GLY A 1 131 ? 12.629 -3.563 -23.100 1.00 73.12 131 GLY A CA 1
ATOM 1017 C C . GLY A 1 131 ? 13.288 -4.891 -23.482 1.00 73.12 131 GLY A C 1
ATOM 1018 O O . GLY A 1 131 ? 14.379 -4.880 -24.050 1.00 73.12 131 GLY A O 1
ATOM 1019 N N . CYS A 1 132 ? 12.616 -6.020 -23.231 1.00 77.19 132 CYS A N 1
ATOM 1020 C CA . CYS A 1 132 ? 13.087 -7.341 -23.650 1.00 77.19 132 CYS A CA 1
ATOM 1021 C C . CYS A 1 132 ? 12.974 -7.538 -25.168 1.00 77.19 132 CYS A C 1
ATOM 1023 O O . CYS A 1 132 ? 13.915 -8.022 -25.790 1.00 77.19 132 CYS A O 1
ATOM 1025 N N . ILE A 1 133 ? 11.844 -7.148 -25.771 1.00 80.00 133 ILE A N 1
ATOM 1026 C CA . ILE A 1 133 ? 11.612 -7.280 -27.221 1.00 80.00 133 ILE A CA 1
ATOM 1027 C C . ILE A 1 133 ? 12.537 -6.346 -28.009 1.00 80.00 133 ILE A C 1
ATOM 1029 O O . ILE A 1 133 ? 13.080 -6.735 -29.038 1.00 80.00 133 ILE A O 1
ATOM 1033 N N . ALA A 1 134 ? 12.742 -5.124 -27.518 1.00 80.06 134 ALA A N 1
ATOM 1034 C CA . ALA A 1 134 ? 13.594 -4.131 -28.162 1.00 80.06 134 ALA A CA 1
ATOM 1035 C C . ALA A 1 134 ? 15.102 -4.375 -27.936 1.00 80.06 134 ALA A C 1
ATOM 1037 O O . ALA A 1 134 ? 15.922 -3.641 -28.477 1.00 80.06 134 ALA A O 1
ATOM 1038 N N . GLY A 1 135 ? 15.482 -5.379 -27.136 1.00 72.88 135 GLY A N 1
ATOM 1039 C CA . GLY A 1 135 ? 16.879 -5.770 -26.908 1.00 72.88 135 GLY A CA 1
ATOM 1040 C C . GLY A 1 135 ? 17.700 -4.814 -26.032 1.00 72.88 135 GLY A C 1
ATOM 1041 O O . GLY A 1 135 ? 18.885 -5.053 -25.819 1.00 72.88 135 GLY A O 1
ATOM 1042 N N . PHE A 1 136 ? 17.093 -3.754 -25.490 1.00 71.81 136 PHE A N 1
ATOM 1043 C CA . PHE A 1 136 ? 17.774 -2.764 -24.644 1.00 71.81 136 PHE A CA 1
ATOM 1044 C C . PHE A 1 136 ? 17.884 -3.181 -23.168 1.00 71.81 136 PHE A C 1
ATOM 1046 O O . PHE A 1 136 ? 18.449 -2.436 -22.368 1.00 71.81 136 PHE A O 1
ATOM 1053 N N . MET A 1 137 ? 17.338 -4.340 -22.784 1.00 70.75 137 MET A N 1
ATOM 1054 C CA . MET A 1 137 ? 17.307 -4.809 -21.397 1.00 70.75 137 MET A CA 1
ATOM 1055 C C . MET A 1 137 ? 17.662 -6.296 -21.309 1.00 70.75 137 MET A C 1
ATOM 1057 O O . MET A 1 137 ? 17.134 -7.116 -22.059 1.00 70.75 137 MET A O 1
ATOM 1061 N N . GLY A 1 138 ? 18.553 -6.653 -20.379 1.00 76.44 138 GLY A N 1
ATOM 1062 C CA . GLY A 1 138 ? 18.959 -8.042 -20.168 1.00 76.44 138 GLY A CA 1
ATOM 1063 C C . GLY A 1 138 ? 17.796 -8.912 -19.683 1.00 76.44 138 GLY A C 1
ATOM 1064 O O . GLY A 1 138 ? 16.962 -8.463 -18.894 1.00 76.44 138 GLY A O 1
ATOM 1065 N N . VAL A 1 139 ? 17.759 -10.179 -20.109 1.00 77.06 139 VAL A N 1
ATOM 1066 C CA . VAL A 1 139 ? 16.663 -11.118 -19.791 1.00 77.06 139 VAL A CA 1
ATOM 1067 C C . VAL A 1 139 ? 16.428 -11.227 -18.280 1.00 77.06 139 VAL A C 1
ATOM 1069 O O . VAL A 1 139 ? 15.287 -11.183 -17.833 1.00 77.06 139 VAL A O 1
ATOM 1072 N N . GLY A 1 140 ? 17.494 -11.282 -17.473 1.00 73.38 140 GLY A N 1
ATOM 1073 C CA . GLY A 1 140 ? 17.382 -11.336 -16.010 1.00 73.38 140 GLY A CA 1
ATOM 1074 C C . GLY A 1 140 ? 16.753 -10.081 -15.392 1.00 73.38 140 GLY A C 1
ATOM 1075 O O . GLY A 1 140 ? 15.908 -10.186 -14.505 1.00 73.38 140 GLY A O 1
ATOM 1076 N N . GLU A 1 141 ? 17.099 -8.895 -15.896 1.00 71.31 141 GLU A N 1
ATOM 1077 C CA . GLU A 1 141 ? 16.505 -7.633 -15.444 1.00 71.31 141 GLU A CA 1
ATOM 1078 C C . GLU A 1 141 ? 15.032 -7.531 -15.859 1.00 71.31 141 GLU A C 1
ATOM 1080 O O . GLU A 1 141 ? 14.197 -7.066 -15.080 1.00 71.31 141 GLU A O 1
ATOM 1085 N N . SER A 1 142 ? 14.693 -8.031 -17.051 1.00 73.56 142 SER A N 1
ATOM 1086 C CA . SER A 1 142 ? 13.308 -8.093 -17.519 1.00 73.56 142 SER A CA 1
ATOM 1087 C C . SER A 1 142 ? 12.459 -9.047 -16.686 1.00 73.56 142 SER A C 1
ATOM 1089 O O . SER A 1 142 ? 11.379 -8.663 -16.233 1.00 73.56 142 SER A O 1
ATOM 1091 N N . VAL A 1 143 ? 12.955 -10.249 -16.389 1.00 77.25 143 VAL A N 1
ATOM 1092 C CA . VAL A 1 143 ? 12.244 -11.207 -15.530 1.00 77.25 143 VAL A CA 1
ATOM 1093 C C . VAL A 1 143 ? 12.049 -10.637 -14.125 1.00 77.25 143 VAL A C 1
ATOM 1095 O O . VAL A 1 143 ? 10.957 -10.751 -13.567 1.00 77.25 143 VAL A O 1
ATOM 1098 N N . PHE A 1 144 ? 13.059 -9.965 -13.566 1.00 72.88 144 PHE A N 1
ATOM 1099 C CA . PHE A 1 144 ? 12.954 -9.338 -12.250 1.00 72.88 144 PHE A CA 1
ATOM 1100 C C . PHE A 1 144 ? 11.902 -8.220 -12.223 1.00 72.88 144 PHE A C 1
ATOM 1102 O O . PHE A 1 144 ? 10.974 -8.268 -11.416 1.00 72.88 144 PHE A O 1
ATOM 1109 N N . ARG A 1 145 ? 11.996 -7.238 -13.131 1.00 73.81 145 ARG A N 1
ATOM 1110 C CA . ARG A 1 145 ? 11.048 -6.112 -13.204 1.00 73.81 145 ARG A CA 1
ATOM 1111 C C . ARG A 1 145 ? 9.626 -6.577 -13.521 1.00 73.81 145 ARG A C 1
ATOM 1113 O O . ARG A 1 145 ? 8.678 -6.049 -12.945 1.00 73.81 145 ARG A O 1
ATOM 1120 N N . PHE A 1 146 ? 9.479 -7.594 -14.367 1.00 77.81 146 PHE A N 1
ATOM 1121 C CA . PHE A 1 146 ? 8.191 -8.213 -14.666 1.00 77.81 146 PHE A CA 1
ATOM 1122 C C . PHE A 1 146 ? 7.600 -8.890 -13.426 1.00 77.81 146 PHE A C 1
ATOM 1124 O O . PHE A 1 146 ? 6.435 -8.674 -13.118 1.00 77.81 146 PHE A O 1
ATOM 1131 N N . SER A 1 147 ? 8.407 -9.644 -12.674 1.00 75.06 147 SER A N 1
ATOM 1132 C CA . SER A 1 147 ? 7.968 -10.322 -11.446 1.00 75.06 147 SER A CA 1
ATOM 1133 C C . SER A 1 147 ? 7.546 -9.330 -10.363 1.00 75.06 147 SER A C 1
ATOM 1135 O O . SER A 1 147 ? 6.515 -9.521 -9.724 1.00 75.06 147 SER A O 1
ATOM 1137 N N . VAL A 1 148 ? 8.296 -8.236 -10.189 1.00 74.88 148 VAL A N 1
ATOM 1138 C CA . VAL A 1 148 ? 7.919 -7.147 -9.275 1.00 74.88 148 VAL A CA 1
ATOM 1139 C C . VAL A 1 148 ? 6.634 -6.467 -9.747 1.00 74.88 148 VAL A C 1
ATOM 1141 O O . VAL A 1 148 ? 5.720 -6.289 -8.948 1.00 74.88 148 VAL A O 1
ATOM 1144 N N . GLY A 1 149 ? 6.519 -6.143 -11.038 1.00 78.06 149 GLY A N 1
ATOM 1145 C CA . GLY A 1 149 ? 5.305 -5.559 -11.610 1.00 78.06 149 GLY A CA 1
ATOM 1146 C C . GLY A 1 149 ? 4.079 -6.458 -11.431 1.00 78.06 149 GLY A C 1
ATOM 1147 O O . GLY A 1 149 ? 3.019 -5.971 -11.048 1.00 78.06 149 GLY A O 1
ATOM 1148 N N . LEU A 1 150 ? 4.239 -7.771 -11.616 1.00 81.75 150 LEU A N 1
ATOM 1149 C CA . LEU A 1 150 ? 3.190 -8.768 -11.404 1.00 81.75 150 LEU A CA 1
ATOM 1150 C C . LEU A 1 150 ? 2.795 -8.864 -9.929 1.00 81.75 150 LEU A C 1
ATOM 1152 O O . LEU A 1 150 ? 1.609 -8.883 -9.623 1.00 81.75 150 LEU A O 1
ATOM 1156 N N . LEU A 1 151 ? 3.766 -8.879 -9.012 1.00 77.12 151 LEU A N 1
ATOM 1157 C CA . LEU A 1 151 ? 3.510 -8.911 -7.572 1.00 77.12 151 LEU A CA 1
ATOM 1158 C C . LEU A 1 151 ? 2.774 -7.647 -7.111 1.00 77.12 151 LEU A C 1
ATOM 1160 O O . LEU A 1 151 ? 1.826 -7.736 -6.337 1.00 77.12 151 LEU A O 1
ATOM 1164 N N . VAL A 1 152 ? 3.179 -6.478 -7.613 1.00 75.56 152 VAL A N 1
ATOM 1165 C CA . VAL A 1 152 ? 2.542 -5.188 -7.321 1.00 75.56 152 VAL A CA 1
ATOM 1166 C C . VAL A 1 152 ? 1.133 -5.137 -7.907 1.00 75.56 152 VAL A C 1
ATOM 1168 O O . VAL A 1 152 ? 0.205 -4.755 -7.200 1.00 75.56 152 VAL A O 1
ATOM 1171 N N . ALA A 1 153 ? 0.941 -5.580 -9.151 1.00 77.94 153 ALA A N 1
ATOM 1172 C CA . ALA A 1 153 ? -0.374 -5.662 -9.779 1.00 77.94 153 ALA A CA 1
ATOM 1173 C C . ALA A 1 153 ? -1.283 -6.669 -9.062 1.00 77.94 153 ALA A C 1
ATOM 1175 O O . ALA A 1 153 ? -2.458 -6.386 -8.863 1.00 77.94 153 ALA A O 1
ATOM 1176 N N . PHE A 1 154 ? -0.747 -7.807 -8.615 1.00 76.56 154 PHE A N 1
ATOM 1177 C CA . PHE A 1 154 ? -1.488 -8.796 -7.838 1.00 76.56 154 PHE A CA 1
ATOM 1178 C C . PHE A 1 154 ? -1.854 -8.244 -6.463 1.00 76.56 154 PHE A C 1
ATOM 1180 O O . PHE A 1 154 ? -3.007 -8.338 -6.062 1.00 76.56 154 PHE A O 1
ATOM 1187 N N . PHE A 1 155 ? -0.923 -7.601 -5.757 1.00 70.69 155 PHE A N 1
ATOM 1188 C CA . PHE A 1 155 ? -1.202 -6.932 -4.488 1.00 70.69 155 PHE A CA 1
ATOM 1189 C C . PHE A 1 155 ? -2.273 -5.854 -4.656 1.00 70.69 155 PHE A C 1
ATOM 1191 O O . PHE A 1 155 ? -3.217 -5.827 -3.873 1.00 70.69 155 PHE A O 1
ATOM 1198 N N . ALA A 1 156 ? -2.172 -5.027 -5.699 1.00 73.94 156 ALA A N 1
ATOM 1199 C CA . ALA A 1 156 ? -3.122 -3.968 -6.025 1.00 73.94 156 ALA A CA 1
ATOM 1200 C C . ALA A 1 156 ? -4.504 -4.515 -6.402 1.00 73.94 156 ALA A C 1
ATOM 1202 O O . ALA A 1 156 ? -5.514 -4.065 -5.877 1.00 73.94 156 ALA A O 1
ATOM 1203 N N . ALA A 1 157 ? -4.557 -5.532 -7.263 1.00 71.50 157 ALA A N 1
ATOM 1204 C CA . ALA A 1 157 ? -5.793 -6.199 -7.648 1.00 71.50 157 ALA A CA 1
ATOM 1205 C C . ALA A 1 157 ? -6.428 -6.900 -6.448 1.00 71.50 157 ALA A C 1
ATOM 1207 O O . ALA A 1 157 ? -7.634 -6.825 -6.276 1.00 71.50 157 ALA A O 1
ATOM 1208 N N . THR A 1 158 ? -5.633 -7.517 -5.572 1.00 66.50 158 THR A N 1
ATOM 1209 C CA . THR A 1 158 ? -6.143 -8.156 -4.355 1.00 66.50 158 THR A CA 1
ATOM 1210 C C . THR A 1 158 ? -6.613 -7.112 -3.349 1.00 66.50 158 THR A C 1
ATOM 1212 O O . THR A 1 158 ? -7.642 -7.321 -2.726 1.00 66.50 158 THR A O 1
ATOM 1215 N N . THR A 1 159 ? -5.925 -5.975 -3.202 1.00 64.38 159 THR A N 1
ATOM 1216 C CA . THR A 1 159 ? -6.371 -4.879 -2.322 1.00 64.38 159 THR A CA 1
ATOM 1217 C C . THR A 1 159 ? -7.606 -4.172 -2.857 1.00 64.38 159 THR A C 1
ATOM 1219 O O . THR A 1 159 ? -8.468 -3.873 -2.043 1.00 64.38 159 THR A O 1
ATOM 1222 N N . LEU A 1 160 ? -7.742 -3.983 -4.175 1.00 66.75 160 LEU A N 1
ATOM 1223 C CA . LEU A 1 160 ? -8.928 -3.416 -4.832 1.00 66.75 160 LEU A CA 1
ATOM 1224 C C . LEU A 1 160 ? -10.111 -4.392 -4.869 1.00 66.75 160 LEU A C 1
ATOM 1226 O O . LEU A 1 160 ? -11.240 -3.987 -4.628 1.00 66.75 160 LEU A O 1
ATOM 1230 N N . TYR A 1 161 ? -9.869 -5.679 -5.124 1.00 61.09 161 TYR A N 1
ATOM 1231 C CA . TYR A 1 161 ? -10.892 -6.730 -5.119 1.00 61.09 161 TYR A CA 1
ATOM 1232 C C . TYR A 1 161 ? -11.369 -7.041 -3.702 1.00 61.09 161 TYR A C 1
ATOM 1234 O O . TYR A 1 161 ? -12.570 -7.155 -3.452 1.00 61.09 161 TYR A O 1
ATOM 1242 N N . LEU A 1 162 ? -10.435 -7.124 -2.743 1.00 54.16 162 LEU A N 1
ATOM 1243 C CA . LEU A 1 162 ? -10.796 -7.064 -1.336 1.00 54.16 162 LEU A CA 1
ATOM 1244 C C . LEU A 1 162 ? -11.501 -5.740 -1.086 1.00 54.16 162 LEU A C 1
ATOM 1246 O O . LEU A 1 162 ? -12.545 -5.771 -0.482 1.00 54.16 162 LEU A O 1
ATOM 1250 N N . GLU A 1 163 ? -11.076 -4.589 -1.589 1.00 55.94 163 GLU A N 1
ATOM 1251 C CA . GLU A 1 163 ? -11.871 -3.378 -1.399 1.00 55.94 163 GLU A CA 1
ATOM 1252 C C . GLU A 1 163 ? -13.288 -3.493 -1.948 1.00 55.94 163 GLU A C 1
ATOM 1254 O O . GLU A 1 163 ? -14.177 -3.156 -1.202 1.00 55.94 163 GLU A O 1
ATOM 1259 N N . GLU A 1 164 ? -13.581 -4.014 -3.134 1.00 51.44 164 GLU A N 1
ATOM 1260 C CA . GLU A 1 164 ? -14.964 -4.134 -3.625 1.00 51.44 164 GLU A CA 1
ATOM 1261 C C . GLU A 1 164 ? -15.798 -5.156 -2.835 1.00 51.44 164 GLU A C 1
ATOM 1263 O O . GLU A 1 164 ? -16.858 -4.822 -2.293 1.00 51.44 164 GLU A O 1
ATOM 1268 N N . VAL A 1 165 ? -15.311 -6.393 -2.695 1.00 47.28 165 VAL A N 1
ATOM 1269 C CA . VAL A 1 165 ? -16.026 -7.480 -1.997 1.00 47.28 165 VAL A CA 1
ATOM 1270 C C . VAL A 1 165 ? -16.103 -7.207 -0.489 1.00 47.28 165 VAL A C 1
ATOM 1272 O O . VAL A 1 165 ? -17.113 -7.454 0.177 1.00 47.28 165 VAL A O 1
ATOM 1275 N N . PHE A 1 166 ? -15.046 -6.630 0.070 1.00 44.88 166 PHE A N 1
ATOM 1276 C CA . PHE A 1 166 ? -14.936 -6.248 1.471 1.00 44.88 166 PHE A CA 1
ATOM 1277 C C . PHE A 1 166 ? -15.482 -4.840 1.727 1.00 44.88 166 PHE A C 1
ATOM 1279 O O . PHE A 1 166 ? -15.727 -4.572 2.887 1.00 44.88 166 PHE A O 1
ATOM 1286 N N . MET A 1 167 ? -15.747 -3.968 0.740 1.00 41.34 167 MET A N 1
ATOM 1287 C CA . MET A 1 167 ? -16.552 -2.730 0.862 1.00 41.34 167 MET A CA 1
ATOM 1288 C C . MET A 1 167 ? -18.029 -3.061 0.838 1.00 41.34 167 MET A C 1
ATOM 1290 O O . MET A 1 167 ? -18.758 -2.452 1.602 1.00 41.34 167 MET A O 1
ATOM 1294 N N . ALA A 1 168 ? -18.489 -4.034 0.051 1.00 41.47 168 ALA A N 1
ATOM 1295 C CA . ALA A 1 168 ? -19.847 -4.555 0.196 1.00 41.47 168 ALA A CA 1
ATOM 1296 C C . ALA A 1 168 ? -20.030 -5.174 1.599 1.00 41.47 168 ALA A C 1
ATOM 1298 O O . ALA A 1 168 ? -20.981 -4.860 2.319 1.00 41.47 168 ALA A O 1
ATOM 1299 N N . GLY A 1 169 ? -19.035 -5.944 2.058 1.00 44.53 169 GLY A N 1
ATOM 1300 C CA . GLY A 1 169 ? -18.971 -6.475 3.422 1.00 44.53 169 GLY A CA 1
ATOM 1301 C C . GLY A 1 169 ? -18.700 -5.434 4.524 1.00 44.53 169 GLY A C 1
ATOM 1302 O O . GLY A 1 169 ? -19.164 -5.630 5.648 1.00 44.53 169 GLY A O 1
ATOM 1303 N N . LYS A 1 170 ? -17.971 -4.342 4.242 1.00 45.38 170 LYS A N 1
ATOM 1304 C CA . LYS A 1 170 ? -17.665 -3.227 5.162 1.00 45.38 170 LYS A CA 1
ATOM 1305 C C . LYS A 1 170 ? -18.768 -2.191 5.177 1.00 45.38 170 LYS A C 1
ATOM 1307 O O . LYS A 1 170 ? -18.953 -1.620 6.225 1.00 45.38 170 LYS A O 1
ATOM 1312 N N . LEU A 1 171 ? -19.544 -1.972 4.120 1.00 42.50 171 LEU A N 1
ATOM 1313 C CA . LEU A 1 171 ? -20.769 -1.171 4.182 1.00 42.50 171 LEU A CA 1
ATOM 1314 C C . LEU A 1 171 ? -21.820 -1.900 5.010 1.00 42.50 171 LEU A C 1
ATOM 1316 O O . LEU A 1 171 ? -22.444 -1.278 5.860 1.00 42.50 171 LEU A O 1
ATOM 1320 N N . ALA A 1 172 ? -21.963 -3.217 4.830 1.00 44.66 172 ALA A N 1
ATOM 1321 C CA . ALA A 1 172 ? -22.790 -4.037 5.710 1.00 44.66 172 ALA A CA 1
ATOM 1322 C C . ALA A 1 172 ? -22.266 -4.018 7.159 1.00 44.66 172 ALA A C 1
ATOM 1324 O O . ALA A 1 172 ? -23.054 -3.931 8.096 1.00 44.66 172 ALA A O 1
ATOM 1325 N N . ARG A 1 173 ? -20.938 -4.025 7.365 1.00 51.44 173 ARG A N 1
ATOM 1326 C CA . ARG A 1 173 ? -20.324 -3.960 8.704 1.00 51.44 173 ARG A CA 1
ATOM 1327 C C . ARG A 1 173 ? -20.241 -2.562 9.318 1.00 51.44 173 ARG A C 1
ATOM 1329 O O . ARG A 1 173 ? -20.226 -2.464 10.530 1.00 51.44 173 ARG A O 1
ATOM 1336 N N . VAL A 1 174 ? -20.196 -1.498 8.530 1.00 50.75 174 VAL A N 1
ATOM 1337 C CA . VAL A 1 174 ? -20.250 -0.100 8.975 1.00 50.75 174 VAL A CA 1
ATOM 1338 C C . VAL A 1 174 ? -21.682 0.239 9.299 1.00 50.75 174 VAL A C 1
ATOM 1340 O O . VAL A 1 174 ? -21.898 0.809 10.348 1.00 50.75 174 VAL A O 1
ATOM 1343 N N . ARG A 1 175 ? -22.659 -0.234 8.515 1.00 54.12 175 ARG A N 1
ATOM 1344 C CA . ARG A 1 175 ? -24.052 -0.278 8.967 1.00 54.12 175 ARG A CA 1
ATOM 1345 C C . ARG A 1 175 ? -24.203 -1.101 10.236 1.00 54.12 175 ARG A C 1
ATOM 1347 O O . ARG A 1 175 ? -24.935 -0.674 11.101 1.00 54.12 175 ARG A O 1
ATOM 1354 N N . PHE A 1 176 ? -23.501 -2.225 10.393 1.00 55.47 176 PHE A N 1
ATOM 1355 C CA . PHE A 1 176 ? -23.499 -2.976 11.655 1.00 55.47 176 PHE A CA 1
ATOM 1356 C C . PHE A 1 176 ? -22.853 -2.186 12.804 1.00 55.47 176 PHE A C 1
ATOM 1358 O O . PHE A 1 176 ? -23.391 -2.185 13.896 1.00 55.47 176 PHE A O 1
ATOM 1365 N N . PHE A 1 177 ? -21.738 -1.484 12.587 1.00 55.56 177 PHE A N 1
ATOM 1366 C CA . PHE A 1 177 ? -21.093 -0.652 13.606 1.00 55.56 177 PHE A CA 1
ATOM 1367 C C . PHE A 1 177 ? -21.881 0.627 13.909 1.00 55.56 177 PHE A C 1
ATOM 1369 O O . PHE A 1 177 ? -21.913 1.026 15.061 1.00 55.56 177 PHE A O 1
ATOM 1376 N N . GLU A 1 178 ? -22.532 1.247 12.925 1.00 59.22 178 GLU A N 1
ATOM 1377 C CA . GLU A 1 178 ? -23.446 2.386 13.079 1.00 59.22 178 GLU A CA 1
ATOM 1378 C C . GLU A 1 178 ? -24.748 1.947 13.759 1.00 59.22 178 GLU A C 1
ATOM 1380 O O . GLU A 1 178 ? -25.185 2.629 14.678 1.00 59.22 178 GLU A O 1
ATOM 1385 N N . ALA A 1 179 ? -25.321 0.797 13.379 1.00 61.84 179 ALA A N 1
ATOM 1386 C CA . ALA A 1 179 ? -26.470 0.161 14.038 1.00 61.84 179 ALA A CA 1
ATOM 1387 C C . ALA A 1 179 ? -26.141 -0.221 15.485 1.00 61.84 179 ALA A C 1
ATOM 1389 O O . ALA A 1 179 ? -26.937 -0.007 16.381 1.00 61.84 179 ALA A O 1
ATOM 1390 N N . MET A 1 180 ? -24.932 -0.716 15.733 1.00 61.69 180 MET A N 1
ATOM 1391 C CA . MET A 1 180 ? -24.469 -1.072 17.071 1.00 61.69 180 MET A CA 1
ATOM 1392 C C . MET A 1 180 ? -24.102 0.161 17.902 1.00 61.69 180 MET A C 1
ATOM 1394 O O . MET A 1 180 ? -24.325 0.172 19.103 1.00 61.69 180 MET A O 1
ATOM 1398 N N . LEU A 1 181 ? -23.561 1.221 17.292 1.00 62.19 181 LEU A N 1
ATOM 1399 C CA . LEU A 1 181 ? -23.356 2.508 17.961 1.00 62.19 181 LEU A CA 1
ATOM 1400 C C . LEU A 1 181 ? -24.706 3.144 18.316 1.00 62.19 181 LEU A C 1
ATOM 1402 O O . LEU A 1 181 ? -24.832 3.706 19.395 1.00 62.19 181 LEU A O 1
ATOM 1406 N N . SER A 1 182 ? -25.705 3.040 17.435 1.00 63.44 182 SER A N 1
ATOM 1407 C CA . SER A 1 182 ? -27.067 3.505 17.715 1.00 63.44 182 SER A CA 1
ATOM 1408 C C . SER A 1 182 ? -27.742 2.661 18.792 1.00 63.44 182 SER A C 1
ATOM 1410 O O . SER A 1 182 ? -28.218 3.257 19.744 1.00 63.44 182 SER A O 1
ATOM 1412 N N . GLU A 1 183 ? -27.656 1.327 18.756 1.00 65.62 183 GLU A N 1
ATOM 1413 C CA . GLU A 1 183 ? -28.123 0.440 19.841 1.00 65.62 183 GLU A CA 1
ATOM 1414 C C . GLU A 1 183 ? -27.457 0.758 21.189 1.00 65.62 183 GLU A C 1
ATOM 1416 O O . GLU A 1 183 ? -28.129 0.816 22.215 1.00 65.62 183 GLU A O 1
ATOM 1421 N N . LEU A 1 184 ? -26.140 0.991 21.208 1.00 61.69 184 LEU A N 1
ATOM 1422 C CA . LEU A 1 184 ? -25.402 1.348 22.426 1.00 61.69 184 LEU A CA 1
ATOM 1423 C C . LEU A 1 184 ? -25.789 2.730 22.964 1.00 61.69 184 LEU A C 1
ATOM 1425 O O . LEU A 1 184 ? -25.718 2.956 24.169 1.00 61.69 184 LEU A O 1
ATOM 1429 N N . LEU A 1 185 ? -26.180 3.657 22.087 1.00 58.81 185 LEU A N 1
ATOM 1430 C CA . LEU A 1 185 ? -26.691 4.973 22.471 1.00 58.81 185 LEU A CA 1
ATOM 1431 C C . LEU A 1 185 ? -28.166 4.908 22.910 1.00 58.81 185 LEU A C 1
ATOM 1433 O O . LEU A 1 185 ? -28.546 5.635 23.821 1.00 58.81 185 LEU A O 1
ATOM 1437 N N . GLU A 1 186 ? -28.974 4.020 22.326 1.00 64.88 186 GLU A N 1
ATOM 1438 C CA . GLU A 1 186 ? -30.382 3.778 22.686 1.00 64.88 186 GLU A CA 1
ATOM 1439 C C . GLU A 1 186 ? -30.525 3.043 24.024 1.00 64.88 186 GLU A C 1
ATOM 1441 O O . GLU A 1 186 ? -31.348 3.424 24.854 1.00 64.88 186 GLU A O 1
ATOM 1446 N N . GLN A 1 187 ? -29.675 2.043 24.291 1.00 56.25 187 GLN A N 1
ATOM 1447 C CA . GLN A 1 187 ? -29.589 1.386 25.605 1.00 56.25 187 GLN A CA 1
ATOM 1448 C C . GLN A 1 187 ? -29.160 2.350 26.715 1.00 56.25 187 GLN A C 1
ATOM 1450 O O . GLN A 1 187 ? -29.428 2.107 27.890 1.00 56.25 187 GLN A O 1
ATOM 1455 N N . ARG A 1 188 ? -28.515 3.458 26.342 1.00 52.25 188 ARG A N 1
ATOM 1456 C CA . ARG A 1 188 ? -28.055 4.516 27.238 1.00 52.25 188 ARG A CA 1
ATOM 1457 C C . ARG A 1 188 ? -29.030 5.698 27.299 1.00 52.25 188 ARG A C 1
ATOM 1459 O O . ARG A 1 188 ? -28.570 6.817 27.497 1.00 52.25 188 ARG A O 1
ATOM 1466 N N . GLY A 1 189 ? -30.332 5.459 27.084 1.00 44.50 189 GLY A N 1
ATOM 1467 C CA . GLY A 1 189 ? -31.396 6.474 27.039 1.00 44.50 189 GLY A CA 1
ATOM 1468 C C . GLY A 1 189 ? -31.308 7.573 28.122 1.00 44.50 189 GLY A C 1
ATOM 1469 O O . GLY A 1 189 ? -30.604 7.403 29.114 1.00 44.50 189 GLY A O 1
ATOM 1470 N N . PRO A 1 190 ? -32.018 8.706 27.951 1.00 46.62 190 PRO A N 1
ATOM 1471 C CA . PRO A 1 190 ? -31.779 9.999 28.622 1.00 46.62 190 PRO A CA 1
ATOM 1472 C C . PRO A 1 190 ? -32.118 10.029 30.130 1.00 46.62 190 PRO A C 1
ATOM 1474 O O . PRO A 1 190 ? -32.933 10.827 30.575 1.00 46.62 190 PRO A O 1
ATOM 1477 N N . GLY A 1 191 ? -31.509 9.158 30.932 1.00 46.81 191 GLY A N 1
ATOM 1478 C CA . GLY A 1 191 ? -31.812 8.968 32.353 1.00 46.81 191 GLY A CA 1
ATOM 1479 C C . GLY A 1 191 ? -30.574 8.894 33.242 1.00 46.81 191 GLY A C 1
ATOM 1480 O O . GLY A 1 191 ? -30.574 8.140 34.207 1.00 46.81 191 GLY A O 1
ATOM 1481 N N . GLY A 1 192 ? -29.506 9.617 32.894 1.00 44.09 192 GLY A N 1
ATOM 1482 C CA . GLY A 1 192 ? -28.250 9.632 33.656 1.00 44.09 192 GLY A CA 1
ATOM 1483 C C . GLY A 1 192 ? -27.853 10.981 34.260 1.00 44.09 192 GLY A C 1
ATOM 1484 O O . GLY A 1 192 ? -26.752 11.058 34.788 1.00 44.09 192 GLY A O 1
ATOM 1485 N N . ASP A 1 193 ? -28.705 12.009 34.173 1.00 42.22 193 ASP A N 1
ATOM 1486 C CA . ASP A 1 193 ? -28.414 13.375 34.656 1.00 42.22 193 ASP A CA 1
ATOM 1487 C C . ASP A 1 193 ? -29.353 13.853 35.784 1.00 42.22 193 ASP A C 1
ATOM 1489 O O . ASP A 1 193 ? -29.414 15.043 36.079 1.00 42.22 193 ASP A O 1
ATOM 1493 N N . GLU A 1 194 ? -30.047 12.946 36.477 1.00 43.31 194 GLU A N 1
ATOM 1494 C CA . GLU A 1 194 ? -30.724 13.282 37.739 1.00 43.31 194 GLU A CA 1
ATOM 1495 C C . GLU A 1 194 ? -30.465 12.211 38.807 1.00 43.31 194 GLU A C 1
ATOM 1497 O O . GLU A 1 194 ? -31.217 11.245 38.931 1.00 43.31 194 GLU A O 1
ATOM 1502 N N . ALA A 1 195 ? -29.377 12.395 39.563 1.00 36.06 195 ALA A N 1
ATOM 1503 C CA . ALA A 1 195 ? -29.252 12.044 40.984 1.00 36.06 195 ALA A CA 1
ATOM 1504 C C . ALA A 1 195 ? -27.996 12.695 41.582 1.00 36.06 195 ALA A C 1
ATOM 1506 O O . ALA A 1 195 ? -26.885 12.406 41.081 1.00 36.06 195 ALA A O 1
#